Protein AF-A0A1Z4MSD8-F1 (afdb_monomer)

Sequence (199 aa):
MPRETTYLELSDGKSHKFYEVTINDVEVTVRYGRIGDAGKTTVTSYDTSEKAQAEASKLVNSKLKKGYESAQKGDRTKQPISRSDRRLARLNHLRRTGWKPLIKPTLDAPFASKYLGKPWLSPGNAHPNCSRCGGSLNFHFQLNLQELPESLQGKVGAGLFQLFTYFTCYLHFPEAVAIPEAAKSTPSIGNSQFKIQLL

pLDDT: mean 81.48, std 19.02, range [24.8, 96.62]

Radius of gyration: 31.31 Å; Cα contacts (8 Å, |Δi|>4): 233; chains: 1; bounding box: 62×40×85 Å

Structure (mmCIF, N/CA/C/O backbone):
data_AF-A0A1Z4MSD8-F1
#
_entry.id   AF-A0A1Z4MSD8-F1
#
loop_
_atom_site.group_PDB
_atom_site.id
_atom_site.type_symbol
_atom_site.label_atom_id
_atom_site.label_alt_id
_atom_site.label_comp_id
_atom_site.label_asym_id
_atom_site.label_entity_id
_atom_site.label_seq_id
_atom_site.pdbx_PDB_ins_code
_atom_site.Cartn_x
_atom_site.Cartn_y
_atom_site.Cartn_z
_atom_site.occupancy
_atom_site.B_iso_or_equiv
_atom_site.auth_seq_id
_atom_site.auth_comp_id
_atom_site.auth_asym_id
_atom_site.auth_atom_id
_atom_site.pdbx_PDB_model_num
ATOM 1 N N . MET A 1 1 ? -22.098 -2.612 42.501 1.00 59.34 1 MET A N 1
ATOM 2 C CA . MET A 1 1 ? -20.868 -3.431 42.360 1.00 59.34 1 MET A CA 1
ATOM 3 C C . MET A 1 1 ? -19.691 -2.507 42.059 1.00 59.34 1 MET A C 1
ATOM 5 O O . MET A 1 1 ? -19.938 -1.407 41.573 1.00 59.34 1 MET A O 1
ATOM 9 N N . PRO A 1 2 ? -18.430 -2.861 42.378 1.00 73.44 2 PRO A N 1
ATOM 10 C CA . PRO A 1 2 ? -17.294 -2.032 41.986 1.00 73.44 2 PRO A CA 1
ATOM 11 C C . PRO A 1 2 ? -17.161 -1.999 40.458 1.00 73.44 2 PRO A C 1
ATOM 13 O O . PRO A 1 2 ? -17.429 -2.983 39.773 1.00 73.44 2 PRO A O 1
ATOM 16 N N . ARG A 1 3 ? -16.740 -0.848 39.937 1.00 87.69 3 ARG A N 1
ATOM 17 C CA . ARG A 1 3 ? -16.465 -0.624 38.517 1.00 87.69 3 ARG A CA 1
ATOM 18 C C . ARG A 1 3 ? -15.298 -1.502 38.061 1.00 87.69 3 ARG A C 1
ATOM 20 O O . ARG A 1 3 ? -14.155 -1.237 38.430 1.00 87.69 3 ARG A O 1
ATOM 27 N N . GLU A 1 4 ? -15.567 -2.504 37.233 1.00 91.38 4 GLU A N 1
ATOM 28 C CA . GLU A 1 4 ? -14.536 -3.380 36.665 1.00 91.38 4 GLU A CA 1
ATOM 29 C C . GLU A 1 4 ? -14.076 -2.828 35.313 1.00 91.38 4 GLU A C 1
ATOM 31 O O . GLU A 1 4 ? -14.903 -2.429 34.496 1.00 91.38 4 GLU A O 1
ATOM 36 N N . THR A 1 5 ? -12.765 -2.743 35.068 1.00 93.44 5 THR A N 1
ATOM 37 C CA . THR A 1 5 ? -12.217 -2.242 33.795 1.00 93.44 5 THR A CA 1
ATOM 38 C C . THR A 1 5 ? -11.129 -3.164 33.264 1.00 93.44 5 THR A C 1
ATOM 40 O O . THR A 1 5 ? -10.125 -3.393 33.929 1.00 93.44 5 THR A O 1
ATOM 43 N N . THR A 1 6 ? -11.298 -3.636 32.032 1.00 95.31 6 THR A N 1
ATOM 44 C CA . THR A 1 6 ? -10.298 -4.410 31.291 1.00 95.31 6 THR A CA 1
ATOM 45 C C . THR A 1 6 ? -9.703 -3.538 30.192 1.00 95.31 6 THR A C 1
ATOM 47 O O . THR A 1 6 ? -10.431 -3.050 29.326 1.00 95.31 6 THR A O 1
ATOM 50 N N . TYR A 1 7 ? -8.382 -3.352 30.207 1.00 95.88 7 TYR A N 1
ATOM 51 C CA . TYR A 1 7 ? -7.653 -2.581 29.202 1.00 95.88 7 TYR A CA 1
ATOM 52 C C . TYR A 1 7 ? -6.753 -3.499 28.373 1.00 95.88 7 TYR A C 1
ATOM 54 O O . TYR A 1 7 ? -5.965 -4.280 28.905 1.00 95.88 7 TYR A O 1
ATOM 62 N N . LEU A 1 8 ? -6.903 -3.405 27.056 1.00 96.31 8 LEU A N 1
ATOM 63 C CA . LEU A 1 8 ? -6.191 -4.211 26.082 1.00 96.31 8 LEU A CA 1
ATOM 64 C C . LEU A 1 8 ? -5.499 -3.320 25.055 1.00 96.31 8 LEU A C 1
ATOM 66 O O . LEU A 1 8 ? -6.058 -2.319 24.595 1.00 96.31 8 LEU A O 1
ATOM 70 N N . GLU A 1 9 ? -4.331 -3.744 24.596 1.00 95.69 9 GLU A N 1
ATOM 71 C CA . GLU A 1 9 ? -3.575 -3.055 23.557 1.00 95.69 9 GLU A CA 1
ATOM 72 C C . GLU A 1 9 ? -3.156 -3.997 22.433 1.00 95.69 9 GLU A C 1
ATOM 74 O O . GLU A 1 9 ? -2.904 -5.179 22.639 1.00 95.69 9 GLU A O 1
ATOM 79 N N . LEU A 1 10 ? -3.066 -3.446 21.226 1.00 94.00 10 LEU A N 1
ATOM 80 C CA . LEU A 1 10 ? -2.499 -4.100 20.056 1.00 94.00 10 LEU A CA 1
ATOM 81 C C . LEU A 1 10 ? -1.488 -3.144 19.431 1.00 94.00 10 LEU A C 1
ATOM 83 O O . LEU A 1 10 ? -1.859 -2.059 18.964 1.00 94.00 10 LEU A O 1
ATOM 87 N N . SER A 1 11 ? -0.227 -3.567 19.408 1.00 88.00 11 SER A N 1
ATOM 88 C CA . SER A 1 11 ? 0.853 -2.848 18.743 1.00 88.00 11 SER A CA 1
ATOM 89 C C . SER A 1 11 ? 1.559 -3.768 17.748 1.00 88.00 11 SER A C 1
ATOM 91 O O . SER A 1 11 ? 2.520 -4.447 18.090 1.00 88.00 11 SER A O 1
ATOM 93 N N . ASP A 1 12 ? 1.084 -3.766 16.507 1.00 81.19 12 ASP A N 1
ATOM 94 C CA . ASP A 1 12 ? 1.769 -4.341 15.349 1.00 81.19 12 ASP A CA 1
ATOM 95 C C . ASP A 1 12 ? 2.270 -3.185 14.453 1.00 81.19 12 ASP A C 1
ATOM 97 O O . ASP A 1 12 ? 1.770 -2.065 14.543 1.00 81.19 12 ASP A O 1
ATOM 101 N N . GLY A 1 13 ? 3.256 -3.394 13.574 1.00 73.38 13 GLY A N 1
ATOM 102 C CA . GLY A 1 13 ? 3.797 -2.310 12.727 1.00 73.38 13 GLY A CA 1
ATOM 103 C C . GLY A 1 13 ? 2.766 -1.554 11.856 1.00 73.38 13 GLY A C 1
ATOM 104 O O . GLY A 1 13 ? 3.097 -0.531 11.261 1.00 73.38 13 GLY A O 1
ATOM 105 N N . LYS A 1 14 ? 1.518 -2.033 11.760 1.00 74.25 14 LYS A N 1
ATOM 106 C CA . LYS A 1 14 ? 0.378 -1.413 11.064 1.00 74.25 14 LYS A CA 1
ATOM 107 C C . LYS A 1 14 ? -0.707 -0.895 12.029 1.00 74.25 14 LYS A C 1
ATOM 109 O O . LYS A 1 14 ? -1.492 -0.023 11.643 1.00 74.25 14 LYS A O 1
ATOM 114 N N . SER A 1 15 ? -0.761 -1.388 13.263 1.00 83.25 15 SER A N 1
ATOM 115 C CA . SER A 1 15 ? -1.821 -1.163 14.246 1.00 83.25 15 SER A CA 1
ATOM 116 C C . SER A 1 15 ? -1.232 -0.710 15.572 1.00 83.25 15 SER A C 1
ATOM 118 O O . SER A 1 15 ? -0.442 -1.412 16.172 1.00 83.25 15 SER A O 1
ATOM 120 N N . HIS A 1 16 ? -1.675 0.436 16.079 1.00 91.81 16 HIS A N 1
ATOM 121 C CA . HIS A 1 16 ? -1.267 0.933 17.391 1.00 91.81 16 HIS A CA 1
ATOM 122 C C . HIS A 1 16 ? -2.513 1.416 18.133 1.00 91.81 16 HIS A C 1
ATOM 124 O O . HIS A 1 16 ? -2.898 2.586 18.042 1.00 91.81 16 HIS A O 1
ATOM 130 N N . LYS A 1 17 ? -3.250 0.467 18.715 1.00 94.31 17 LYS A N 1
ATOM 131 C CA . LYS A 1 17 ? -4.643 0.640 19.147 1.00 94.31 17 LYS A CA 1
ATOM 132 C C . LYS A 1 17 ? -4.854 0.143 20.570 1.00 94.31 17 LYS A C 1
ATOM 134 O O . LYS A 1 17 ? -4.260 -0.851 20.963 1.00 94.31 17 LYS A O 1
ATOM 139 N N . PHE A 1 18 ? -5.771 0.785 21.283 1.00 95.94 18 PHE A N 1
ATOM 140 C CA . PHE A 1 18 ? -6.265 0.307 22.570 1.00 95.94 18 PHE A CA 1
ATOM 141 C C . PHE A 1 18 ? -7.751 -0.046 22.487 1.00 95.94 18 PHE A C 1
ATOM 143 O O . PHE A 1 18 ? -8.487 0.458 21.626 1.00 95.94 18 PHE A O 1
ATOM 150 N N . TYR A 1 19 ? -8.180 -0.913 23.394 1.00 96.56 19 TYR A N 1
ATOM 151 C CA . TYR A 1 19 ? -9.567 -1.280 23.621 1.00 96.56 19 TYR A CA 1
ATOM 152 C C . TYR A 1 19 ? -9.787 -1.442 25.124 1.00 96.56 19 TYR A C 1
ATOM 154 O O . TYR A 1 19 ? -9.075 -2.186 25.784 1.00 96.56 19 TYR A O 1
ATOM 162 N N . GLU A 1 20 ? -10.758 -0.728 25.663 1.00 96.19 20 GLU A N 1
ATOM 163 C CA . GLU A 1 20 ? -11.074 -0.676 27.082 1.00 96.19 20 GLU A CA 1
ATOM 164 C C . GLU A 1 20 ? -12.550 -1.019 27.246 1.00 96.19 20 GLU A C 1
ATOM 166 O O . GLU A 1 20 ? -13.397 -0.466 26.539 1.00 96.19 20 GLU A O 1
ATOM 171 N N . VAL A 1 21 ? -12.854 -1.940 28.152 1.00 96.31 21 VAL A N 1
ATOM 172 C CA . VAL A 1 21 ? -14.223 -2.307 28.520 1.00 96.31 21 VAL A CA 1
ATOM 173 C C . VAL A 1 21 ? -14.380 -2.046 30.004 1.00 96.31 21 VAL A C 1
ATOM 175 O O . VAL A 1 21 ? -13.591 -2.544 30.800 1.00 96.31 21 VAL A O 1
ATOM 178 N N . THR A 1 22 ? -15.384 -1.263 30.369 1.00 94.75 22 THR A N 1
ATOM 179 C CA . THR A 1 22 ? -15.732 -0.956 31.750 1.00 94.75 22 THR A CA 1
ATOM 180 C C . THR A 1 22 ? -17.156 -1.419 32.024 1.00 94.75 22 THR A C 1
ATOM 182 O O . THR A 1 22 ? -18.059 -1.079 31.263 1.00 94.75 22 THR A O 1
ATOM 185 N N . ILE A 1 23 ? -17.360 -2.149 33.114 1.00 94.62 23 ILE A N 1
ATOM 186 C CA . ILE A 1 23 ? -18.665 -2.617 33.577 1.00 94.62 23 ILE A CA 1
ATOM 187 C C . ILE A 1 23 ? -19.051 -1.804 34.817 1.00 94.62 23 ILE A C 1
ATOM 189 O O . ILE A 1 23 ? -18.312 -1.780 35.801 1.00 94.62 23 ILE A O 1
ATOM 193 N N . ASN A 1 24 ? -20.206 -1.144 34.755 1.00 92.25 24 ASN A N 1
ATOM 194 C CA . ASN A 1 24 ? -20.829 -0.401 35.848 1.00 92.25 24 ASN A CA 1
ATOM 195 C C . ASN A 1 24 ? -22.241 -0.958 36.063 1.00 92.25 24 ASN A C 1
ATOM 197 O O . ASN A 1 24 ? -23.190 -0.510 35.424 1.00 92.25 24 ASN A O 1
ATOM 201 N N . ASP A 1 25 ? -22.370 -1.952 36.941 1.00 89.12 25 ASP A N 1
ATOM 202 C CA . ASP A 1 25 ? -23.618 -2.674 37.220 1.00 89.12 25 ASP A CA 1
ATOM 203 C C . ASP A 1 25 ? -24.281 -3.256 35.955 1.00 89.12 25 ASP A C 1
ATOM 205 O O . ASP A 1 25 ? -23.922 -4.352 35.528 1.00 89.12 25 ASP A O 1
ATOM 209 N N . VAL A 1 26 ? -25.234 -2.540 35.356 1.00 92.38 26 VAL A N 1
ATOM 210 C CA . VAL A 1 26 ? -25.950 -2.951 34.134 1.00 92.38 26 VAL A CA 1
ATOM 211 C C . VAL A 1 26 ? -25.439 -2.258 32.868 1.00 92.38 26 VAL A C 1
ATOM 213 O O . VAL A 1 26 ? -25.868 -2.585 31.762 1.00 92.38 26 VAL A O 1
ATOM 216 N N . GLU A 1 27 ? -24.521 -1.305 33.002 1.00 91.88 27 GLU A N 1
ATOM 217 C CA . GLU A 1 27 ? -23.956 -0.552 31.888 1.00 91.88 27 GLU A CA 1
ATOM 218 C C . GLU A 1 27 ? -22.568 -1.066 31.513 1.00 91.88 27 GLU A C 1
ATOM 220 O O . GLU A 1 27 ? -21.669 -1.183 32.346 1.00 91.88 27 GLU A O 1
ATOM 225 N N . VAL A 1 28 ? -22.359 -1.305 30.222 1.00 94.56 28 VAL A N 1
ATOM 226 C CA . VAL A 1 28 ? -21.049 -1.600 29.647 1.00 94.56 28 VAL A CA 1
ATOM 227 C C . VAL A 1 28 ? -20.600 -0.402 28.828 1.00 94.56 28 VAL A C 1
ATOM 229 O O . VAL A 1 28 ? -21.216 -0.023 27.831 1.00 94.56 28 VAL A O 1
ATOM 232 N N . THR A 1 29 ? -19.487 0.190 29.236 1.00 95.50 29 THR A N 1
ATOM 233 C CA . THR A 1 29 ? -18.808 1.255 28.505 1.00 95.50 29 THR A CA 1
ATOM 234 C C . THR A 1 29 ? -17.616 0.680 27.761 1.00 95.50 29 THR A C 1
ATOM 236 O O . THR A 1 29 ? -16.703 0.123 28.358 1.00 95.50 29 THR A O 1
ATOM 239 N N . VAL A 1 30 ? -17.590 0.852 26.447 1.00 96.56 30 VAL A N 1
ATOM 240 C CA . VAL A 1 30 ? -16.475 0.455 25.591 1.00 96.56 30 VAL A CA 1
ATOM 241 C C . VAL A 1 30 ? -15.777 1.706 25.081 1.00 96.56 30 VAL A C 1
ATOM 243 O O . VAL A 1 30 ? -16.402 2.537 24.422 1.00 96.56 30 VAL A O 1
ATOM 246 N N . ARG A 1 31 ? -14.469 1.826 25.312 1.00 96.25 31 ARG A N 1
ATOM 247 C CA . ARG A 1 31 ? -13.632 2.900 24.766 1.00 96.25 31 ARG A CA 1
ATOM 248 C C . ARG A 1 31 ? -12.540 2.316 23.882 1.00 96.25 31 ARG A C 1
ATOM 250 O O . ARG A 1 31 ? -11.814 1.417 24.283 1.00 96.25 31 ARG A O 1
ATOM 257 N N . TYR A 1 32 ? -12.398 2.818 22.661 1.00 95.81 32 TYR A N 1
ATOM 258 C CA . TYR A 1 32 ? -11.397 2.308 21.723 1.00 95.81 32 TYR A CA 1
ATOM 259 C C . TYR A 1 32 ? -10.795 3.407 20.864 1.00 95.81 32 TYR A C 1
ATOM 261 O O . TYR A 1 32 ? -11.449 4.388 20.517 1.00 95.81 32 TYR A O 1
ATOM 269 N N . GLY A 1 33 ? -9.536 3.244 20.476 1.00 94.12 33 GLY A N 1
ATOM 270 C CA . GLY A 1 33 ? -8.842 4.275 19.717 1.00 94.12 33 GLY A CA 1
ATOM 271 C C . GLY A 1 33 ? -7.399 3.923 19.414 1.00 94.12 33 GLY A C 1
ATOM 272 O O . GLY A 1 33 ? -6.984 2.770 19.516 1.00 94.12 33 GLY A O 1
ATOM 273 N N . ARG A 1 34 ? -6.638 4.935 19.002 1.00 92.62 34 ARG A N 1
ATOM 274 C CA . ARG A 1 34 ? -5.180 4.859 18.926 1.00 92.62 34 ARG A CA 1
ATOM 275 C C . ARG A 1 34 ? -4.604 5.074 20.326 1.00 92.62 34 ARG A C 1
ATOM 277 O O . ARG A 1 34 ? -5.112 5.923 21.053 1.00 92.62 34 ARG A O 1
ATOM 284 N N . ILE A 1 35 ? -3.567 4.327 20.698 1.00 93.62 35 ILE A N 1
ATOM 285 C CA . ILE A 1 35 ? -2.882 4.513 21.989 1.00 93.62 35 ILE A CA 1
ATOM 286 C C . ILE A 1 35 ? -2.394 5.968 22.104 1.00 93.62 35 ILE A C 1
ATOM 288 O O . ILE A 1 35 ? -1.849 6.531 21.150 1.00 93.62 35 ILE A O 1
ATOM 292 N N . GLY A 1 36 ? -2.661 6.584 23.259 1.00 88.69 36 GLY A N 1
ATOM 293 C CA . GLY A 1 36 ? -2.364 7.990 23.548 1.00 88.69 36 GLY A CA 1
ATOM 294 C C . GLY A 1 36 ? -3.372 9.020 23.017 1.00 88.69 36 GLY A C 1
ATOM 295 O O . GLY A 1 36 ? -3.173 10.210 23.245 1.00 88.69 36 GLY A O 1
ATOM 296 N N . ASP A 1 37 ? -4.448 8.601 22.341 1.00 90.06 37 ASP A N 1
ATOM 297 C CA . ASP A 1 37 ? -5.587 9.467 21.999 1.00 90.06 37 ASP A CA 1
ATOM 298 C C . ASP A 1 37 ? -6.781 9.212 22.944 1.00 90.06 37 ASP A C 1
ATOM 300 O O . ASP A 1 37 ? -6.878 8.164 23.586 1.00 90.06 37 ASP A O 1
ATOM 304 N N . ALA A 1 38 ? -7.738 10.148 23.002 1.00 90.44 38 ALA A N 1
ATOM 305 C CA . ALA A 1 38 ? -8.955 9.993 23.812 1.00 90.44 38 ALA A CA 1
ATOM 306 C C . ALA A 1 38 ? -9.788 8.758 23.398 1.00 90.44 38 ALA A C 1
ATOM 308 O O . ALA A 1 38 ? -10.333 8.047 24.249 1.00 90.44 38 ALA A O 1
ATOM 309 N N . GLY A 1 39 ? -9.810 8.460 22.094 1.00 93.31 39 GLY A N 1
ATOM 310 C CA . GLY A 1 39 ? -10.600 7.384 21.496 1.00 93.31 39 GLY A CA 1
ATOM 311 C C . GLY A 1 39 ? -12.079 7.737 21.336 1.00 93.31 39 GLY A C 1
ATOM 312 O O . GLY A 1 39 ? -12.494 8.875 21.535 1.00 93.31 39 GLY A O 1
ATOM 313 N N . LYS A 1 40 ? -12.869 6.743 20.934 1.00 96.31 40 LYS A N 1
ATOM 314 C CA . LYS A 1 40 ? -14.327 6.801 20.855 1.00 96.31 40 LYS A CA 1
ATOM 315 C C . LYS A 1 40 ? -14.910 5.936 21.964 1.00 96.31 40 LYS A C 1
ATOM 317 O O . LYS A 1 40 ? -14.459 4.808 22.157 1.00 96.31 40 LYS A O 1
ATOM 322 N N . THR A 1 41 ? -15.920 6.463 22.643 1.00 96.62 41 THR A N 1
ATOM 323 C CA . THR A 1 41 ? -16.642 5.773 23.714 1.00 96.62 41 THR A CA 1
ATOM 324 C C . THR A 1 41 ? -18.030 5.374 23.231 1.00 96.62 41 THR A C 1
ATOM 326 O O . THR A 1 41 ? -18.655 6.075 22.434 1.00 96.62 41 THR A O 1
ATOM 329 N N . THR A 1 42 ? -18.511 4.222 23.670 1.00 96.19 42 THR A N 1
ATOM 330 C CA . THR A 1 42 ? -19.864 3.731 23.414 1.00 96.19 42 THR A CA 1
ATOM 331 C C . THR A 1 42 ? -20.375 3.101 24.696 1.00 96.19 42 THR A C 1
ATOM 333 O O . THR A 1 42 ? -19.706 2.239 25.256 1.00 96.19 42 THR A O 1
ATOM 336 N N . VAL A 1 43 ? -21.528 3.560 25.169 1.00 95.69 43 VAL A N 1
ATOM 337 C CA . VAL A 1 43 ? -22.177 3.050 26.380 1.00 95.69 43 VAL A CA 1
ATOM 338 C C . VAL A 1 43 ? -23.378 2.226 25.944 1.00 95.69 43 VAL A C 1
ATOM 340 O O . VAL A 1 43 ? -24.103 2.628 25.037 1.00 95.69 43 VAL A O 1
ATOM 343 N N . THR A 1 44 ? -23.540 1.043 26.522 1.00 92.94 44 THR A N 1
ATOM 344 C CA . THR A 1 44 ? -24.672 0.148 26.271 1.00 92.94 44 THR A CA 1
ATOM 345 C C . THR A 1 44 ? -25.205 -0.335 27.609 1.00 92.94 44 THR A C 1
ATOM 347 O O . THR A 1 44 ? -24.436 -0.864 28.408 1.00 92.94 44 THR A O 1
ATOM 350 N N . SER A 1 45 ? -26.499 -0.160 27.846 1.00 93.00 45 SER A N 1
ATOM 351 C CA . SER A 1 45 ? -27.170 -0.615 29.066 1.00 93.00 45 SER A CA 1
ATOM 352 C C . SER A 1 45 ? -27.899 -1.931 28.795 1.00 93.00 45 SER A C 1
ATOM 354 O O . SER A 1 45 ? -28.432 -2.134 27.703 1.00 93.00 45 SER A O 1
ATOM 356 N N . TYR A 1 46 ? -27.904 -2.824 29.778 1.00 91.88 46 TYR A N 1
ATOM 357 C CA . TYR A 1 46 ? -28.539 -4.140 29.716 1.00 91.88 46 TYR A CA 1
ATOM 358 C C . TYR A 1 46 ? -29.598 -4.287 30.812 1.00 91.88 46 TYR A C 1
ATOM 360 O O . TYR A 1 46 ? -29.640 -3.505 31.756 1.00 91.88 46 TYR A O 1
ATOM 368 N N . ASP A 1 47 ? -30.446 -5.311 30.705 1.00 89.62 47 ASP A N 1
ATOM 369 C CA . ASP A 1 47 ? -31.520 -5.535 31.685 1.00 89.62 47 ASP A CA 1
ATOM 370 C C . ASP A 1 47 ? -30.996 -6.044 33.036 1.00 89.62 47 ASP A C 1
ATOM 372 O O . ASP A 1 47 ? -31.602 -5.808 34.077 1.00 89.62 47 ASP A O 1
ATOM 376 N N . THR A 1 48 ? -29.891 -6.797 33.021 1.00 91.38 48 THR A N 1
ATOM 377 C CA . THR A 1 48 ? -29.318 -7.436 34.211 1.00 91.38 48 THR A CA 1
ATOM 378 C C . THR A 1 48 ? -27.796 -7.332 34.211 1.00 91.38 48 THR A C 1
ATOM 380 O O . THR A 1 48 ? -27.155 -7.297 33.156 1.00 91.38 48 THR A O 1
ATOM 383 N N . SER A 1 49 ? -27.203 -7.314 35.406 1.00 88.75 49 SER A N 1
ATOM 384 C CA . SER A 1 49 ? -25.747 -7.252 35.588 1.00 88.75 49 SER A CA 1
ATOM 385 C C . SER A 1 49 ? -25.037 -8.483 35.019 1.00 88.75 49 SER A C 1
ATOM 387 O O . SER A 1 49 ? -23.986 -8.363 34.396 1.00 88.75 49 SER A O 1
ATOM 389 N N . GLU A 1 50 ? -25.642 -9.664 35.153 1.00 89.88 50 GLU A N 1
ATOM 390 C CA . GLU A 1 50 ? -25.115 -10.916 34.595 1.00 89.88 50 GLU A CA 1
ATOM 391 C C . GLU A 1 50 ? -25.018 -10.864 33.064 1.00 89.88 50 GLU A C 1
ATOM 393 O O . GLU A 1 50 ? -24.011 -11.280 32.486 1.00 89.88 50 GLU A O 1
ATOM 398 N N . LYS A 1 51 ? -26.031 -10.291 32.390 1.00 91.12 51 LYS A N 1
ATOM 399 C CA . LYS A 1 51 ? -25.989 -10.075 30.934 1.00 91.12 51 LYS A CA 1
ATOM 400 C C . LYS A 1 51 ? -24.872 -9.099 30.555 1.00 91.12 51 LYS A C 1
ATOM 402 O O . LYS A 1 51 ? -24.133 -9.373 29.611 1.00 91.12 51 LYS A O 1
ATOM 407 N N . ALA A 1 52 ? -24.718 -8.000 31.297 1.00 91.12 52 ALA A N 1
ATOM 408 C CA . ALA A 1 52 ? -23.661 -7.016 31.062 1.00 91.12 52 ALA A CA 1
ATOM 409 C C . ALA A 1 52 ? -22.257 -7.640 31.183 1.00 91.12 52 ALA A C 1
ATOM 411 O O . ALA A 1 52 ? -21.409 -7.433 30.311 1.00 91.12 52 ALA A O 1
ATOM 412 N N . GLN A 1 53 ? -22.030 -8.464 32.210 1.00 90.62 53 GLN A N 1
ATOM 413 C CA . GLN A 1 53 ? -20.770 -9.189 32.400 1.00 90.62 53 GLN A CA 1
ATOM 414 C C . GLN A 1 53 ? -20.508 -10.193 31.275 1.00 90.62 53 GLN A C 1
ATOM 416 O O . GLN A 1 53 ? -19.422 -10.192 30.692 1.00 90.62 53 GLN A O 1
ATOM 421 N N . ALA A 1 54 ? -21.506 -11.003 30.910 1.00 92.81 54 ALA A N 1
ATOM 422 C CA . ALA A 1 54 ? -21.368 -11.983 29.837 1.00 92.81 54 ALA A CA 1
ATOM 423 C C . ALA A 1 54 ? -21.010 -11.324 28.493 1.00 92.81 54 ALA A C 1
ATOM 425 O O . ALA A 1 54 ? -20.131 -11.812 27.776 1.00 92.81 54 ALA A O 1
ATOM 426 N N . GLU A 1 55 ? -21.644 -10.198 28.153 1.00 92.56 55 GLU A N 1
ATOM 427 C CA . GLU A 1 55 ? -21.323 -9.447 26.935 1.00 92.56 55 GLU A CA 1
ATOM 428 C C . GLU A 1 55 ? -19.937 -8.790 26.999 1.00 92.56 55 GLU A C 1
ATOM 430 O O . GLU A 1 55 ? -19.173 -8.865 26.032 1.00 92.56 55 GLU A O 1
ATOM 435 N N . ALA A 1 56 ? -19.546 -8.228 28.145 1.00 93.19 56 ALA A N 1
ATOM 436 C CA . ALA A 1 56 ? -18.205 -7.681 28.331 1.00 93.19 56 ALA A CA 1
ATOM 437 C C . ALA A 1 56 ? -17.113 -8.752 28.143 1.00 93.19 56 ALA A C 1
ATOM 439 O O . ALA A 1 56 ? -16.162 -8.537 27.384 1.00 93.19 56 ALA A O 1
ATOM 440 N N . SER A 1 57 ? -17.274 -9.941 28.736 1.00 92.88 57 SER A N 1
ATOM 441 C CA . SER A 1 57 ? -16.338 -11.058 28.557 1.00 92.88 57 SER A CA 1
ATOM 442 C C . SER A 1 57 ? -16.276 -11.535 27.103 1.00 92.88 57 SER A C 1
ATOM 444 O O . SER A 1 57 ? -15.192 -11.832 26.595 1.00 92.88 57 SER A O 1
ATOM 446 N N . LYS A 1 58 ? -17.409 -11.569 26.385 1.00 94.88 58 LYS A N 1
ATOM 447 C CA . LYS A 1 58 ? -17.431 -11.889 24.945 1.00 94.88 58 LYS A CA 1
ATOM 448 C C . LYS A 1 58 ? -16.635 -10.872 24.127 1.00 94.88 58 LYS A C 1
ATOM 450 O O . LYS A 1 58 ? -15.852 -11.271 23.258 1.00 94.88 58 LYS A O 1
ATOM 455 N N . LEU A 1 59 ? -16.799 -9.576 24.406 1.00 94.62 59 LEU A N 1
ATOM 456 C CA . LEU A 1 59 ? -16.057 -8.508 23.730 1.00 94.62 59 LEU A CA 1
ATOM 457 C C . LEU A 1 59 ? -14.551 -8.636 23.976 1.00 94.62 59 LEU A C 1
ATOM 459 O O . LEU A 1 59 ? -13.780 -8.612 23.013 1.00 94.62 59 LEU A O 1
ATOM 463 N N . VAL A 1 60 ? -14.138 -8.842 25.229 1.00 95.00 60 VAL A N 1
ATOM 464 C CA . VAL A 1 60 ? -12.731 -9.043 25.615 1.00 95.00 60 VAL A CA 1
ATOM 465 C C . VAL A 1 60 ? -12.143 -10.264 24.905 1.00 95.00 60 VAL A C 1
ATOM 467 O O . VAL A 1 60 ? -11.155 -10.135 24.182 1.00 95.00 60 VAL A O 1
ATOM 470 N N . ASN A 1 61 ? -12.795 -11.426 24.992 1.00 95.19 61 ASN A N 1
ATOM 471 C CA . ASN A 1 61 ? -12.322 -12.663 24.362 1.00 95.19 61 ASN A CA 1
ATOM 472 C C . ASN A 1 61 ? -12.214 -12.548 22.833 1.00 95.19 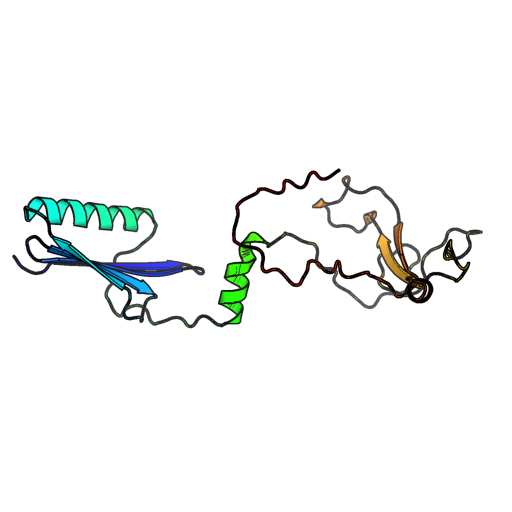61 ASN A C 1
ATOM 474 O O . ASN A 1 61 ? -11.284 -13.078 22.224 1.00 95.19 61 ASN A O 1
ATOM 478 N N . SER A 1 62 ? -13.135 -11.819 22.195 1.00 95.69 62 SER A N 1
ATOM 479 C CA . SER A 1 62 ? -13.072 -11.529 20.757 1.00 95.69 62 SER A CA 1
ATOM 480 C C . SER A 1 62 ? -11.842 -10.697 20.383 1.00 95.69 62 SER A C 1
ATOM 482 O O . SER A 1 62 ? -11.268 -10.891 19.309 1.00 95.69 62 SER A O 1
ATOM 484 N N . LYS A 1 63 ? -11.410 -9.773 21.253 1.00 95.25 63 LYS A N 1
ATOM 485 C CA . LYS A 1 63 ? -10.196 -8.973 21.040 1.00 95.25 63 LYS A CA 1
ATOM 486 C C . LYS A 1 63 ? -8.926 -9.761 21.322 1.00 95.25 63 LYS A C 1
ATOM 488 O O . LYS A 1 63 ? -8.016 -9.688 20.500 1.00 95.25 63 LYS A O 1
ATOM 493 N N . LEU A 1 64 ? -8.892 -10.567 22.381 1.00 94.19 64 LEU A N 1
ATOM 494 C CA . LEU A 1 64 ? -7.756 -11.447 22.678 1.00 94.19 64 LEU A CA 1
ATOM 495 C C . LEU A 1 64 ? -7.461 -12.394 21.503 1.00 94.19 64 LEU A C 1
ATOM 497 O O . LEU A 1 64 ? -6.329 -12.484 21.041 1.00 94.19 64 LEU A O 1
ATOM 501 N N . LYS A 1 65 ? -8.499 -12.992 20.898 1.00 94.06 65 LYS A N 1
ATOM 502 C CA . LYS A 1 65 ? -8.359 -13.823 19.682 1.00 94.06 65 LYS A CA 1
ATOM 503 C C . LYS A 1 65 ? -7.801 -13.072 18.465 1.00 94.06 65 LYS A C 1
ATOM 505 O O . LYS A 1 65 ? -7.305 -13.701 17.538 1.00 94.06 65 LYS A O 1
ATOM 510 N N . LYS A 1 66 ? -7.892 -11.739 18.444 1.00 92.19 66 LYS A N 1
ATOM 511 C CA . LYS A 1 66 ? -7.343 -10.871 17.386 1.00 92.19 66 LYS A CA 1
ATOM 512 C C . LYS A 1 66 ? -5.920 -10.388 17.695 1.00 92.19 66 LYS A C 1
ATOM 514 O O . LYS A 1 66 ? -5.429 -9.521 16.979 1.00 92.19 66 LYS A O 1
ATOM 519 N N . GLY A 1 67 ? -5.286 -10.924 18.741 1.00 93.31 67 GLY A N 1
ATOM 520 C CA . GLY A 1 67 ? -3.920 -10.586 19.142 1.00 93.31 67 GLY A CA 1
ATOM 521 C C . GLY A 1 67 ? -3.812 -9.353 20.038 1.00 93.31 67 GLY A C 1
ATOM 522 O O . GLY A 1 67 ? -2.723 -8.812 20.178 1.00 93.31 67 GLY A O 1
ATOM 523 N N . TYR A 1 68 ? -4.922 -8.874 20.612 1.00 95.06 68 TYR A N 1
ATOM 524 C CA . TYR A 1 68 ? -4.834 -7.884 21.684 1.00 95.06 68 TYR A CA 1
ATOM 525 C C . TYR A 1 68 ? -4.287 -8.540 22.952 1.00 95.06 68 TYR A C 1
ATOM 527 O O . TYR A 1 68 ? -4.647 -9.671 23.270 1.00 95.06 68 TYR A O 1
ATOM 535 N N . GLU A 1 69 ? -3.491 -7.793 23.702 1.00 93.88 69 GLU A N 1
ATOM 536 C CA . GLU A 1 69 ? -2.871 -8.233 24.948 1.00 93.88 69 GLU A CA 1
ATOM 537 C C . GLU A 1 69 ? -3.382 -7.389 26.113 1.00 93.88 69 GLU A C 1
ATOM 539 O O . GLU A 1 69 ? -3.636 -6.191 25.954 1.00 93.88 69 GLU A O 1
ATOM 544 N N . SER A 1 70 ? -3.519 -8.003 27.287 1.00 94.00 70 SER A N 1
ATOM 545 C CA . SER A 1 70 ? -3.797 -7.277 28.527 1.00 94.00 70 SER A CA 1
ATOM 546 C C . SER A 1 70 ? -2.610 -6.386 28.884 1.00 94.00 70 SER A C 1
ATOM 548 O O . SER A 1 70 ? -1.483 -6.866 28.970 1.00 94.00 70 SER A O 1
ATOM 550 N N . ALA A 1 71 ? -2.866 -5.096 29.092 1.00 92.38 71 ALA A N 1
ATOM 551 C CA . ALA A 1 71 ? -1.843 -4.095 29.395 1.00 92.38 71 ALA A CA 1
ATOM 552 C C . ALA A 1 71 ? -2.350 -3.109 30.457 1.00 92.38 71 ALA A C 1
ATOM 554 O O . ALA A 1 71 ? -3.544 -3.100 30.774 1.00 92.38 71 ALA A O 1
ATOM 555 N N . GLN A 1 72 ? -1.475 -2.249 30.984 1.00 89.50 72 GLN A N 1
ATOM 556 C CA . GLN A 1 72 ? -1.898 -1.109 31.792 1.00 89.50 72 GLN A CA 1
ATOM 557 C C . GLN A 1 72 ? -1.935 0.171 30.956 1.00 89.50 72 GLN A C 1
ATOM 559 O O . GLN A 1 72 ? -1.139 0.408 30.044 1.00 89.50 72 GLN A O 1
ATOM 564 N N . LYS A 1 73 ? -2.913 1.028 31.256 1.00 87.44 73 LYS A N 1
ATOM 565 C CA . LYS A 1 73 ? -3.069 2.306 30.565 1.00 87.44 73 LYS A CA 1
ATOM 566 C C . LYS A 1 73 ? -1.892 3.217 30.914 1.00 87.44 73 LYS A C 1
ATOM 568 O O . LYS A 1 73 ? -1.782 3.670 32.046 1.00 87.44 73 LYS A O 1
ATOM 573 N N . GLY A 1 74 ? -1.087 3.548 29.910 1.00 85.19 74 GLY A N 1
ATOM 574 C CA . GLY A 1 74 ? 0.090 4.409 30.059 1.00 85.19 74 GLY A CA 1
ATOM 575 C C . GLY A 1 74 ? 1.412 3.699 29.777 1.00 85.19 74 GLY A C 1
ATOM 576 O O . GLY A 1 74 ? 2.397 4.390 29.539 1.00 85.19 74 GLY A O 1
ATOM 577 N N . ASP A 1 75 ? 1.419 2.362 29.707 1.00 87.44 75 ASP A N 1
ATOM 578 C CA . ASP A 1 75 ? 2.630 1.582 29.410 1.00 87.44 75 ASP A CA 1
ATOM 579 C C . ASP A 1 75 ? 3.211 1.922 28.032 1.00 87.44 75 ASP A C 1
ATOM 581 O O . ASP A 1 75 ? 4.427 2.008 27.851 1.00 87.44 75 ASP A O 1
ATOM 585 N N . ARG A 1 76 ? 2.341 2.138 27.036 1.00 89.62 76 ARG A N 1
ATOM 586 C CA . ARG A 1 76 ? 2.742 2.492 25.672 1.00 89.62 76 ARG A CA 1
ATOM 587 C C . ARG A 1 76 ? 2.463 3.958 25.359 1.00 89.62 76 ARG A C 1
ATOM 589 O O . ARG A 1 76 ? 1.386 4.497 25.613 1.00 89.62 76 ARG A O 1
ATOM 596 N N . THR A 1 77 ? 3.446 4.600 24.733 1.00 89.12 77 THR A N 1
ATOM 597 C CA . THR A 1 77 ? 3.369 5.998 24.301 1.00 89.12 77 THR A CA 1
ATOM 598 C C . THR A 1 77 ? 2.796 6.126 22.895 1.00 89.12 77 THR A C 1
ATOM 600 O O . THR A 1 77 ? 2.868 5.209 22.077 1.00 89.12 77 THR A O 1
ATOM 603 N N . LYS A 1 78 ? 2.238 7.302 22.588 1.00 88.75 78 LYS A N 1
ATOM 604 C CA . LYS A 1 78 ? 1.672 7.601 21.271 1.00 88.75 78 LYS A CA 1
ATOM 605 C C . LYS A 1 78 ? 2.748 7.549 20.189 1.00 88.75 78 LYS A C 1
ATOM 607 O O . LYS A 1 78 ? 3.601 8.429 20.110 1.00 88.75 78 LYS A O 1
ATOM 612 N N . GLN A 1 79 ? 2.635 6.598 19.268 1.00 86.38 79 GLN A N 1
ATOM 613 C CA . GLN A 1 79 ? 3.479 6.608 18.073 1.00 86.38 79 GLN A CA 1
ATOM 614 C C . GLN A 1 79 ? 3.028 7.687 17.069 1.00 86.38 79 GLN A C 1
ATOM 616 O O . GLN A 1 79 ? 1.825 7.782 16.778 1.00 86.38 79 GLN A O 1
ATOM 621 N N . PRO A 1 80 ? 3.943 8.475 16.478 1.00 83.19 80 PRO A N 1
ATOM 622 C CA . PRO A 1 80 ? 3.615 9.366 15.371 1.00 83.19 80 PRO A CA 1
ATOM 623 C C . PRO A 1 80 ? 3.380 8.565 14.080 1.00 83.19 80 PRO A C 1
ATOM 625 O O . PRO A 1 80 ? 4.091 7.609 13.796 1.00 83.19 80 PRO A O 1
ATOM 628 N N . ILE A 1 81 ? 2.387 8.962 13.273 1.00 79.62 81 ILE A N 1
ATOM 629 C CA . ILE A 1 81 ? 2.264 8.500 11.877 1.00 79.62 81 ILE A CA 1
ATOM 630 C C . ILE A 1 81 ? 2.380 9.706 10.963 1.00 79.62 81 ILE A C 1
ATOM 632 O O . ILE A 1 81 ? 1.556 10.634 11.037 1.00 79.62 81 ILE A O 1
ATOM 636 N N . SER A 1 82 ? 3.368 9.669 10.069 1.00 85.25 82 SER A N 1
ATOM 637 C CA . SER A 1 82 ? 3.566 10.738 9.101 1.00 85.25 82 SER A CA 1
ATOM 638 C C . SER A 1 82 ? 2.394 10.810 8.112 1.00 85.25 82 SER A C 1
ATOM 640 O O . SER A 1 82 ? 1.607 9.872 7.924 1.00 85.25 82 SER A O 1
ATOM 642 N N . ARG A 1 83 ? 2.229 11.961 7.455 1.00 84.00 83 ARG A N 1
ATOM 643 C CA . ARG A 1 83 ? 1.244 12.091 6.367 1.00 84.00 83 ARG A CA 1
ATOM 644 C C . ARG A 1 83 ? 1.563 11.127 5.217 1.00 84.00 83 ARG A C 1
ATOM 646 O O . ARG A 1 83 ? 0.639 10.560 4.634 1.00 84.00 83 ARG A O 1
ATOM 653 N N . SER A 1 84 ? 2.849 10.914 4.942 1.00 85.31 84 SER A N 1
ATOM 654 C CA . SER A 1 84 ? 3.345 9.997 3.914 1.00 85.31 84 SER A CA 1
ATOM 655 C C . SER A 1 84 ? 2.954 8.552 4.210 1.00 85.31 84 SER A C 1
ATOM 657 O O . SER A 1 84 ? 2.390 7.894 3.340 1.00 85.31 84 SER A O 1
ATOM 659 N N . ASP A 1 85 ? 3.121 8.091 5.450 1.00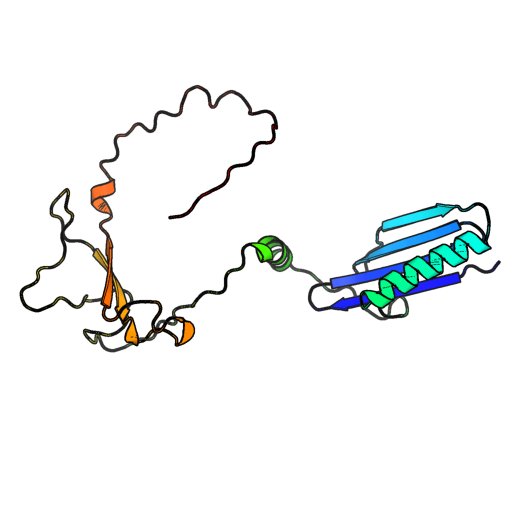 84.38 85 ASP A N 1
ATOM 660 C CA . ASP A 1 85 ? 2.764 6.721 5.845 1.00 84.38 85 ASP A CA 1
ATOM 661 C C . ASP A 1 85 ? 1.261 6.470 5.712 1.00 84.38 85 ASP A C 1
ATOM 663 O O . ASP A 1 85 ? 0.839 5.434 5.201 1.00 84.38 85 ASP A O 1
ATOM 667 N N . ARG A 1 86 ? 0.425 7.449 6.092 1.00 82.88 86 ARG A N 1
ATOM 668 C CA . ARG A 1 86 ? -1.032 7.356 5.887 1.00 82.88 86 ARG A CA 1
ATOM 669 C C . ARG A 1 86 ? -1.401 7.270 4.413 1.00 82.88 86 ARG A C 1
ATOM 671 O O . ARG A 1 86 ? -2.310 6.519 4.060 1.00 82.88 86 ARG A O 1
ATOM 678 N N . ARG A 1 87 ? -0.724 8.039 3.556 1.00 85.62 87 ARG A N 1
ATOM 679 C CA . ARG A 1 87 ? -0.934 7.982 2.106 1.00 85.62 87 ARG A CA 1
ATOM 680 C C . ARG A 1 87 ? -0.536 6.608 1.565 1.00 85.62 87 ARG A C 1
ATOM 682 O O . ARG A 1 87 ? -1.344 5.992 0.881 1.00 85.62 87 ARG A O 1
ATOM 689 N N . LEU A 1 88 ? 0.644 6.104 1.922 1.00 86.31 88 LEU A N 1
ATOM 690 C CA . LEU A 1 88 ? 1.118 4.783 1.499 1.00 86.31 88 LEU A CA 1
ATOM 691 C C . LEU A 1 88 ? 0.188 3.661 1.978 1.00 86.31 88 LEU A C 1
ATOM 693 O O . LEU A 1 88 ? -0.178 2.796 1.188 1.00 86.31 88 LEU A O 1
ATOM 697 N N . ALA A 1 89 ? -0.290 3.723 3.224 1.00 85.06 89 ALA A N 1
ATOM 698 C CA . ALA A 1 89 ? -1.220 2.738 3.768 1.00 85.06 89 ALA A CA 1
ATOM 699 C C . ALA A 1 89 ? -2.527 2.641 2.961 1.00 85.06 89 ALA A C 1
ATOM 701 O O . ALA A 1 89 ? -3.024 1.539 2.731 1.00 85.06 89 ALA A O 1
ATOM 702 N N . ARG A 1 90 ? -3.063 3.775 2.482 1.00 87.38 90 ARG A N 1
ATOM 703 C CA . ARG A 1 90 ? -4.259 3.804 1.617 1.00 87.38 90 ARG A CA 1
ATOM 704 C C . ARG A 1 90 ? -4.006 3.174 0.249 1.00 87.38 90 ARG A C 1
ATOM 706 O O . ARG A 1 90 ? -4.908 2.557 -0.305 1.00 87.38 90 ARG A O 1
ATOM 713 N N . LEU A 1 91 ? -2.790 3.304 -0.275 1.00 90.62 91 LEU A N 1
ATOM 714 C CA . LEU A 1 91 ? -2.397 2.789 -1.588 1.00 90.62 91 LEU A CA 1
ATOM 715 C C . LEU A 1 91 ? -1.919 1.328 -1.550 1.00 90.62 91 LEU A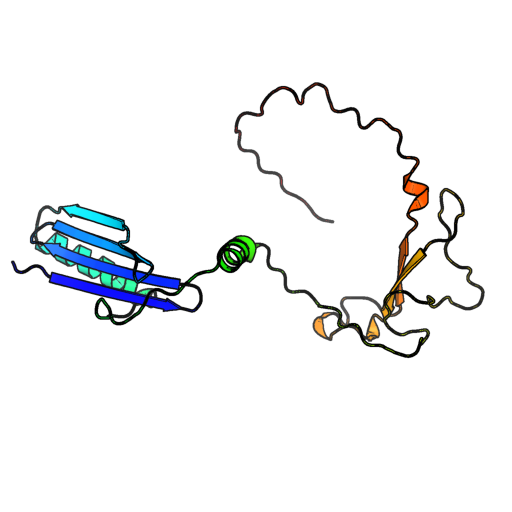 C 1
ATOM 717 O O . LEU A 1 91 ? -1.614 0.770 -2.598 1.00 90.62 91 LEU A O 1
ATOM 721 N N . ASN A 1 92 ? -1.887 0.677 -0.381 1.00 88.38 92 ASN A N 1
ATOM 722 C CA . ASN A 1 92 ? -1.397 -0.702 -0.250 1.00 88.38 92 ASN A CA 1
ATOM 723 C C . ASN A 1 92 ? -2.126 -1.710 -1.155 1.00 88.38 92 ASN A C 1
ATOM 725 O O . ASN A 1 92 ? -1.503 -2.660 -1.613 1.00 88.38 92 ASN A O 1
ATOM 729 N N . HIS A 1 93 ? -3.413 -1.503 -1.445 1.00 88.25 93 HIS A N 1
ATOM 730 C CA . HIS A 1 93 ? -4.188 -2.365 -2.347 1.00 88.25 93 HIS A CA 1
ATOM 731 C C . HIS A 1 93 ? -3.768 -2.244 -3.825 1.00 88.25 93 HIS A C 1
ATOM 733 O O . HIS A 1 93 ? -4.055 -3.133 -4.619 1.00 88.25 93 HIS A O 1
ATOM 739 N N . LEU A 1 94 ? -3.069 -1.164 -4.195 1.00 91.56 94 LEU A N 1
ATOM 740 C CA . LEU A 1 94 ? -2.485 -0.964 -5.526 1.00 91.56 94 LEU A CA 1
ATOM 741 C C . LEU A 1 94 ? -1.048 -1.492 -5.614 1.00 91.56 94 LEU A C 1
ATOM 743 O O . LEU A 1 94 ? -0.421 -1.406 -6.670 1.00 91.56 94 LEU A O 1
ATOM 747 N N . ARG A 1 95 ? -0.493 -2.010 -4.512 1.00 89.00 95 ARG A N 1
ATOM 748 C CA . ARG A 1 95 ? 0.892 -2.471 -4.465 1.00 89.00 95 ARG A CA 1
ATOM 749 C C . ARG A 1 95 ? 1.052 -3.715 -5.337 1.00 89.00 95 ARG A C 1
ATOM 751 O O . ARG A 1 95 ? 0.408 -4.735 -5.115 1.00 89.00 95 ARG A O 1
ATOM 758 N N . ARG A 1 96 ? 1.955 -3.629 -6.310 1.00 87.62 96 ARG A N 1
ATOM 759 C CA . ARG A 1 96 ? 2.376 -4.738 -7.171 1.00 87.62 96 ARG A CA 1
ATOM 760 C C . ARG A 1 96 ? 3.831 -5.063 -6.850 1.00 87.62 96 ARG A C 1
ATOM 762 O O . ARG A 1 96 ? 4.629 -4.149 -6.636 1.00 87.62 96 ARG A O 1
ATOM 769 N N . THR A 1 97 ? 4.179 -6.344 -6.822 1.00 86.38 97 THR A N 1
ATOM 770 C CA . THR A 1 97 ? 5.590 -6.739 -6.868 1.00 86.38 97 THR A CA 1
ATOM 771 C C . THR A 1 97 ? 6.118 -6.387 -8.251 1.00 86.38 97 THR A C 1
ATOM 773 O O . THR A 1 97 ? 5.487 -6.712 -9.255 1.00 86.38 97 THR A O 1
ATOM 776 N N . GLY A 1 98 ? 7.248 -5.693 -8.301 1.00 87.50 98 GLY A N 1
ATOM 777 C CA . GLY A 1 98 ? 7.858 -5.251 -9.543 1.00 87.50 98 GLY A CA 1
ATOM 778 C C . GLY A 1 98 ? 9.370 -5.289 -9.438 1.00 87.50 98 GLY A C 1
ATOM 779 O O . GLY A 1 98 ? 9.936 -5.189 -8.348 1.00 87.50 98 GLY A O 1
ATOM 780 N N . TRP A 1 99 ? 10.014 -5.432 -10.588 1.00 87.88 99 TRP A N 1
ATOM 781 C CA . TRP A 1 99 ? 11.461 -5.373 -10.691 1.00 87.88 99 TRP A CA 1
ATOM 782 C C . TRP A 1 99 ? 11.900 -3.916 -10.760 1.00 87.88 99 TRP A C 1
ATOM 784 O O . TRP A 1 99 ? 11.390 -3.140 -11.568 1.00 87.88 99 TRP A O 1
ATOM 794 N N . LYS A 1 100 ? 12.834 -3.536 -9.885 1.00 88.00 100 LYS A N 1
ATOM 795 C CA . LYS A 1 100 ? 13.450 -2.211 -9.910 1.00 88.00 100 LYS A CA 1
ATOM 796 C C . LYS A 1 100 ? 14.765 -2.305 -10.686 1.00 88.00 100 LYS A C 1
ATOM 798 O O . LYS A 1 100 ? 15.678 -2.971 -10.196 1.00 88.00 100 LYS A O 1
A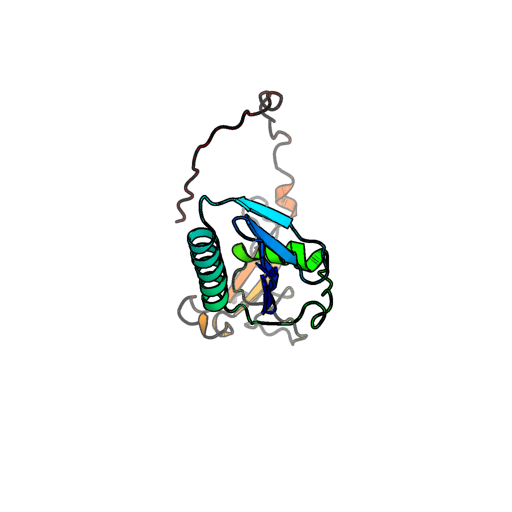TOM 803 N N . PRO A 1 101 ? 14.896 -1.645 -11.847 1.00 87.38 101 PRO A N 1
ATOM 804 C CA . PRO A 1 101 ? 16.167 -1.614 -12.552 1.00 87.38 101 PRO A CA 1
ATOM 805 C C . PRO A 1 101 ? 17.201 -0.850 -11.718 1.00 87.38 101 PRO A C 1
ATOM 807 O O . PRO A 1 101 ? 16.914 0.215 -11.165 1.00 87.38 101 PRO A O 1
ATOM 810 N N . LEU A 1 102 ? 18.407 -1.407 -11.620 1.00 88.62 102 LEU A N 1
ATOM 811 C CA . LEU A 1 102 ? 19.558 -0.758 -11.001 1.00 88.62 102 LEU A CA 1
ATOM 812 C C . LEU A 1 102 ? 20.535 -0.376 -12.110 1.00 88.62 102 LEU A C 1
ATOM 814 O O . LEU A 1 102 ? 21.082 -1.249 -12.778 1.00 88.62 102 LEU A O 1
ATOM 818 N N . ILE A 1 103 ? 20.737 0.924 -12.310 1.00 88.19 103 ILE A N 1
ATOM 819 C CA . ILE A 1 103 ? 21.613 1.440 -13.365 1.00 88.19 103 ILE A CA 1
ATOM 820 C C . ILE A 1 103 ? 23.035 1.531 -12.817 1.00 88.19 103 ILE A C 1
ATOM 822 O O . ILE A 1 103 ? 23.260 2.109 -11.753 1.00 88.19 103 ILE A O 1
ATOM 826 N N . LYS A 1 104 ? 23.992 0.970 -13.556 1.00 86.81 104 LYS A N 1
ATOM 827 C CA . LYS A 1 104 ? 25.425 1.062 -13.270 1.00 86.81 104 LYS A CA 1
ATOM 828 C C . LYS A 1 104 ? 26.155 1.548 -14.525 1.00 86.81 104 LYS A C 1
ATOM 830 O O . LYS A 1 104 ? 25.760 1.154 -15.621 1.00 86.81 104 LYS A O 1
ATOM 835 N N . PRO A 1 105 ? 27.210 2.369 -14.396 1.00 85.44 105 PRO A N 1
ATOM 836 C CA . PRO A 1 105 ? 28.089 2.665 -15.520 1.00 85.44 105 PRO A CA 1
ATOM 837 C C . PRO A 1 105 ? 28.694 1.359 -16.039 1.00 85.44 105 PRO A C 1
ATOM 839 O O . PRO A 1 105 ? 29.209 0.556 -15.262 1.00 85.44 105 PRO A O 1
ATOM 842 N N . THR A 1 106 ? 28.587 1.095 -17.334 1.00 78.88 106 THR A N 1
ATOM 843 C CA . THR A 1 106 ? 29.118 -0.120 -17.964 1.00 78.88 106 THR A CA 1
ATOM 844 C C . THR A 1 106 ? 29.570 0.225 -19.377 1.00 78.88 106 THR A C 1
ATOM 846 O O . THR A 1 106 ? 29.050 1.161 -19.984 1.00 78.88 106 THR A O 1
ATOM 849 N N . LEU A 1 107 ? 30.575 -0.495 -19.878 1.00 79.69 107 LEU A N 1
ATOM 850 C CA . LEU A 1 107 ? 31.009 -0.376 -21.267 1.00 79.69 107 LEU A CA 1
ATOM 851 C C . LEU A 1 107 ? 29.851 -0.730 -22.206 1.00 79.69 107 LEU A C 1
ATOM 853 O O . LEU A 1 107 ? 29.046 -1.610 -21.901 1.00 79.69 107 LEU A O 1
ATOM 857 N N . ASP A 1 108 ? 29.773 -0.039 -23.342 1.00 79.00 108 ASP A N 1
ATOM 858 C CA . ASP A 1 108 ? 28.670 -0.180 -24.293 1.00 79.00 108 ASP A CA 1
ATOM 859 C C . ASP A 1 108 ? 28.763 -1.513 -25.055 1.00 79.00 108 ASP A C 1
ATOM 861 O O . ASP A 1 108 ? 29.238 -1.589 -26.188 1.00 79.00 108 ASP A O 1
ATOM 865 N N . ALA A 1 109 ? 28.354 -2.598 -24.396 1.00 87.00 109 ALA A N 1
ATOM 866 C CA . ALA A 1 109 ? 28.326 -3.927 -24.981 1.00 87.00 109 ALA A CA 1
ATOM 867 C C . ALA A 1 109 ? 27.085 -4.081 -25.880 1.00 87.00 109 ALA A C 1
ATOM 869 O O . ALA A 1 109 ? 25.983 -3.690 -25.478 1.00 87.00 109 ALA A O 1
ATOM 870 N N . PRO A 1 110 ? 27.211 -4.676 -27.080 1.00 88.00 110 PRO A N 1
ATOM 871 C CA . PRO A 1 110 ? 26.111 -4.773 -28.038 1.00 88.00 110 PRO A CA 1
ATOM 872 C C . PRO A 1 110 ? 24.844 -5.419 -27.461 1.00 88.00 110 PRO A C 1
ATOM 874 O O . PRO A 1 110 ? 23.765 -4.839 -27.537 1.00 88.00 110 PRO A O 1
ATOM 877 N N . PHE A 1 111 ? 24.978 -6.568 -26.799 1.00 90.75 111 PHE A N 1
ATOM 878 C CA . PHE A 1 111 ? 23.841 -7.354 -26.309 1.00 90.75 111 PHE A CA 1
ATOM 879 C C . PHE A 1 111 ? 23.426 -7.045 -24.870 1.00 90.75 111 PHE A C 1
ATOM 881 O O . PHE A 1 111 ? 22.467 -7.633 -24.394 1.00 90.75 111 PHE A O 1
ATOM 888 N N . ALA A 1 112 ? 24.111 -6.139 -24.170 1.00 90.75 112 ALA A N 1
ATOM 889 C CA . ALA A 1 112 ? 23.788 -5.854 -22.776 1.00 90.75 112 ALA A CA 1
ATOM 890 C C . ALA A 1 112 ? 22.444 -5.128 -22.629 1.00 90.75 112 ALA A C 1
ATOM 892 O O . ALA A 1 112 ? 22.031 -4.350 -23.502 1.00 90.75 112 ALA A O 1
ATOM 893 N N . SER A 1 113 ? 21.796 -5.335 -21.482 1.00 91.69 113 SER A N 1
ATOM 894 C CA . SER A 1 113 ? 20.710 -4.465 -21.039 1.00 91.69 113 SER A CA 1
ATOM 895 C C . SER A 1 113 ? 21.240 -3.047 -20.813 1.00 91.69 113 SER A C 1
ATOM 897 O O . SER A 1 113 ? 22.207 -2.848 -20.078 1.00 91.69 113 SER A O 1
ATOM 899 N N . LYS A 1 114 ? 20.617 -2.044 -21.431 1.00 90.31 114 LYS A N 1
ATOM 900 C CA . LYS A 1 114 ? 21.051 -0.647 -21.342 1.00 90.31 114 LYS A CA 1
ATOM 901 C C . LYS A 1 114 ? 19.883 0.321 -21.414 1.00 90.31 114 LYS A C 1
ATOM 903 O O . LYS A 1 114 ? 18.853 0.054 -22.032 1.00 90.31 114 LYS A O 1
ATOM 908 N N . TYR A 1 115 ? 20.087 1.471 -20.794 1.00 90.25 115 TYR A N 1
ATOM 909 C CA . TYR A 1 115 ? 19.202 2.618 -20.877 1.00 90.25 115 TYR A CA 1
ATOM 910 C C . TYR A 1 115 ? 19.938 3.710 -21.651 1.00 90.25 115 TYR A C 1
ATOM 912 O O . TYR A 1 115 ? 21.017 4.127 -21.233 1.00 90.25 115 TYR A O 1
ATOM 920 N N . LEU A 1 116 ? 19.359 4.150 -22.769 1.00 88.44 116 LEU A N 1
ATOM 921 C CA . LEU A 1 116 ? 19.982 5.021 -23.769 1.00 88.44 116 LEU A CA 1
ATOM 922 C C . LEU A 1 116 ? 21.264 4.409 -24.375 1.00 88.44 116 LEU A C 1
ATOM 924 O O . LEU A 1 116 ? 21.579 3.237 -24.167 1.00 88.44 116 LEU A O 1
ATOM 928 N N . GLY A 1 117 ? 21.988 5.198 -25.171 1.00 87.31 117 GLY A N 1
ATOM 929 C CA . GLY A 1 117 ? 23.199 4.765 -25.875 1.00 87.31 117 GLY A CA 1
ATOM 930 C C . GLY A 1 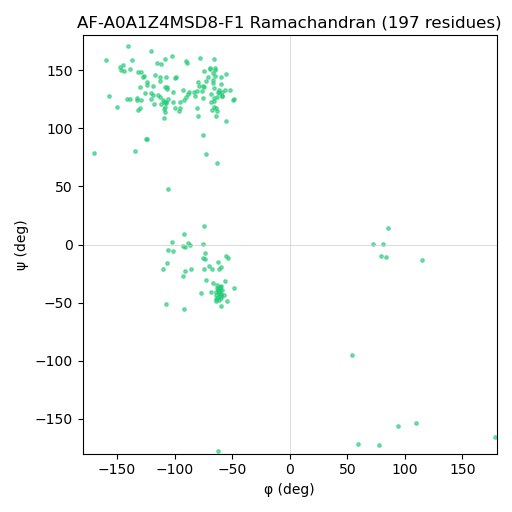117 ? 22.913 4.280 -27.294 1.00 87.31 117 GLY A C 1
ATOM 931 O O . GLY A 1 117 ? 21.927 4.692 -27.910 1.00 87.31 117 GLY A O 1
ATOM 932 N N . LYS A 1 118 ? 23.792 3.431 -27.838 1.00 89.31 118 LYS A N 1
ATOM 933 C CA . LYS A 1 118 ? 23.609 2.868 -29.179 1.00 89.31 118 LYS A CA 1
ATOM 934 C C . LYS A 1 118 ? 22.853 1.534 -29.089 1.00 89.31 118 LYS A C 1
ATOM 936 O O . LYS A 1 118 ? 23.303 0.630 -28.372 1.00 89.31 118 LYS A O 1
ATOM 941 N N . PRO A 1 119 ? 21.716 1.386 -29.794 1.00 91.56 119 PRO A N 1
ATOM 942 C CA . PRO A 1 119 ? 21.047 0.097 -29.882 1.00 91.56 119 PRO A CA 1
ATOM 943 C C . PRO A 1 119 ? 21.935 -0.891 -30.633 1.00 91.56 119 PRO A C 1
ATOM 945 O O . PRO A 1 119 ? 22.703 -0.507 -31.518 1.00 91.56 119 PRO A O 1
ATOM 948 N N . TRP A 1 120 ? 21.789 -2.175 -30.327 1.00 92.75 120 TRP A N 1
ATOM 949 C CA . TRP A 1 120 ? 22.280 -3.186 -31.248 1.00 92.75 120 TRP A CA 1
ATOM 950 C C . TRP A 1 120 ? 21.338 -3.312 -32.440 1.00 92.75 120 TRP A C 1
ATOM 952 O O . TRP A 1 120 ? 20.129 -3.440 -32.274 1.00 92.75 120 TRP A O 1
ATOM 962 N N . LEU A 1 121 ? 21.901 -3.305 -33.641 1.00 90.56 121 LEU A N 1
ATOM 963 C CA . LEU A 1 121 ? 21.197 -3.617 -34.876 1.00 90.56 121 LEU A CA 1
ATOM 964 C C . LEU A 1 121 ? 21.965 -4.749 -35.548 1.00 90.56 121 LEU A C 1
ATOM 966 O O . LEU A 1 121 ? 23.199 -4.763 -35.533 1.00 90.56 121 LEU A O 1
ATOM 970 N N . SER A 1 122 ? 21.249 -5.714 -36.118 1.00 87.25 122 SER A N 1
ATOM 971 C CA . SER A 1 122 ? 21.909 -6.775 -36.868 1.00 87.25 122 SER A CA 1
ATOM 972 C C . SER A 1 122 ? 22.594 -6.197 -38.116 1.00 87.25 122 SER A C 1
ATOM 974 O O . SER A 1 122 ? 22.109 -5.211 -38.680 1.00 87.25 122 SER A O 1
ATOM 976 N N . PRO A 1 123 ? 23.696 -6.805 -38.586 1.00 89.94 123 PRO A N 1
ATOM 977 C CA . PRO A 1 123 ? 24.385 -6.344 -39.786 1.00 89.94 123 PRO A CA 1
ATOM 978 C C . PRO A 1 123 ? 23.427 -6.199 -40.976 1.00 89.94 123 PRO A C 1
ATOM 980 O O . PRO A 1 123 ? 22.610 -7.081 -41.228 1.00 89.94 123 PRO A O 1
ATOM 983 N N . GLY A 1 124 ? 23.516 -5.072 -41.685 1.00 87.31 124 GLY A N 1
ATOM 984 C CA . GLY A 1 124 ? 22.664 -4.766 -42.839 1.00 87.31 124 GLY A CA 1
ATOM 985 C C . GLY A 1 124 ? 21.292 -4.170 -42.508 1.00 87.31 124 GLY A C 1
ATOM 986 O O . GLY A 1 124 ? 20.647 -3.647 -43.413 1.00 87.31 124 GLY A O 1
ATOM 987 N N . ASN A 1 125 ? 20.860 -4.169 -41.242 1.00 86.62 125 ASN A N 1
ATOM 988 C CA . ASN A 1 125 ? 19.619 -3.505 -40.847 1.00 86.62 125 ASN A CA 1
ATOM 989 C C . ASN A 1 125 ? 19.856 -2.033 -40.500 1.00 86.62 125 ASN A C 1
ATOM 991 O O . ASN A 1 125 ? 20.750 -1.683 -39.729 1.00 86.62 125 ASN A O 1
ATOM 995 N N . ALA A 1 126 ? 19.024 -1.168 -41.079 1.00 87.56 126 ALA A N 1
ATOM 996 C CA . ALA A 1 126 ? 19.029 0.257 -40.794 1.00 87.56 126 ALA A CA 1
ATOM 997 C C . ALA A 1 126 ? 18.327 0.565 -39.465 1.00 87.56 126 ALA A C 1
ATOM 999 O O . ALA A 1 126 ? 17.522 -0.217 -38.952 1.00 87.56 126 ALA A O 1
ATOM 1000 N N . HIS A 1 127 ? 18.624 1.744 -38.924 1.00 89.19 127 HIS A N 1
ATOM 1001 C CA . HIS A 1 127 ? 17.929 2.271 -37.757 1.00 89.19 127 HIS A CA 1
ATOM 1002 C C . HIS A 1 127 ? 16.428 2.423 -38.056 1.00 89.19 127 HIS A C 1
ATOM 1004 O O . HIS A 1 127 ? 16.077 2.853 -39.160 1.00 89.19 127 HIS A O 1
ATOM 1010 N N . PRO A 1 128 ? 15.531 2.067 -37.120 1.00 90.38 128 PRO A N 1
ATOM 1011 C CA . PRO A 1 128 ? 14.103 2.110 -37.391 1.00 90.38 128 PRO A CA 1
ATOM 1012 C C . PRO A 1 128 ? 13.622 3.551 -37.585 1.00 90.38 128 PRO A C 1
ATOM 1014 O O . PRO A 1 128 ? 14.002 4.464 -36.847 1.00 90.38 128 PRO A O 1
ATOM 1017 N N . ASN A 1 129 ? 12.737 3.731 -38.563 1.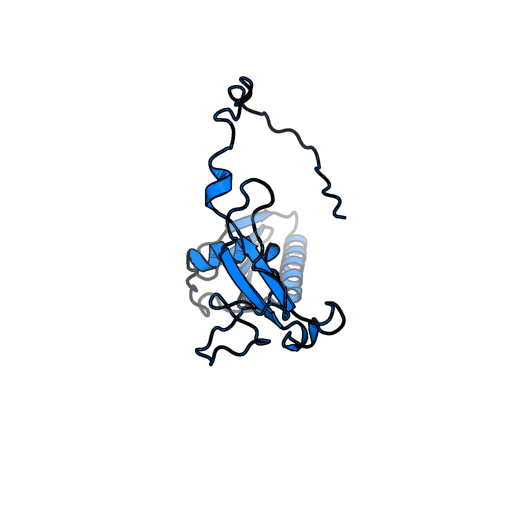00 90.50 129 ASN A N 1
ATOM 1018 C CA . ASN A 1 129 ? 12.143 5.015 -38.919 1.00 90.50 129 ASN A CA 1
ATOM 1019 C C . ASN A 1 129 ? 10.649 5.037 -38.578 1.00 90.50 129 ASN A C 1
ATOM 1021 O O . ASN A 1 129 ? 9.980 4.006 -38.518 1.00 90.50 129 ASN A O 1
ATOM 1025 N N . CYS A 1 130 ? 10.108 6.233 -38.373 1.00 86.19 130 CYS A N 1
ATOM 1026 C CA . CYS A 1 130 ? 8.687 6.459 -38.183 1.00 86.19 130 CYS A CA 1
ATOM 1027 C C . CYS A 1 130 ? 7.924 6.114 -39.464 1.00 86.19 130 CYS A C 1
ATOM 1029 O O . CYS A 1 130 ? 8.144 6.735 -40.501 1.00 86.19 130 CYS A O 1
ATOM 1031 N N . SER A 1 131 ? 6.956 5.203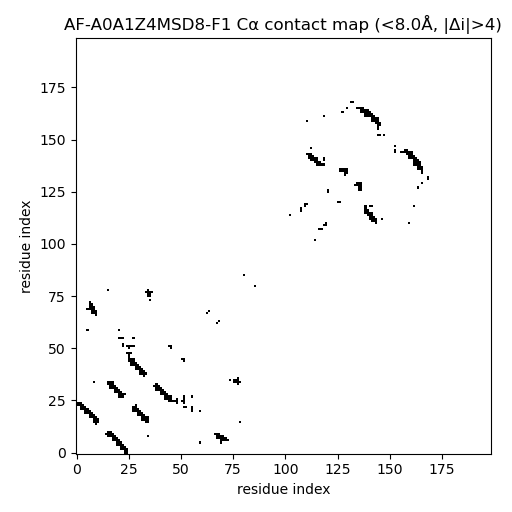 -39.376 1.00 85.00 131 SER A N 1
ATOM 1032 C CA . SER A 1 131 ? 6.132 4.795 -40.522 1.00 85.00 131 SER A CA 1
ATOM 1033 C C . SER A 1 131 ? 5.293 5.925 -41.131 1.00 85.00 131 SER A C 1
ATOM 1035 O O . SER A 1 131 ? 4.778 5.759 -42.230 1.00 85.00 131 SER A O 1
ATOM 1037 N N . ARG A 1 132 ? 5.119 7.058 -40.430 1.00 84.38 132 ARG A N 1
ATOM 1038 C CA . ARG A 1 132 ? 4.351 8.208 -40.931 1.00 84.38 132 ARG A CA 1
ATOM 1039 C C . ARG A 1 132 ? 5.222 9.227 -41.664 1.00 84.38 132 ARG A C 1
ATOM 1041 O O . ARG A 1 132 ? 4.903 9.587 -42.786 1.00 84.38 132 ARG A O 1
ATOM 1048 N N . CYS A 1 133 ? 6.277 9.730 -41.024 1.00 86.88 133 CYS A N 1
ATOM 1049 C CA . CYS A 1 133 ? 7.098 10.811 -41.584 1.00 86.88 133 CYS A CA 1
ATOM 1050 C C . CYS A 1 133 ? 8.470 10.357 -42.100 1.00 86.88 133 CYS A C 1
ATOM 1052 O O . CYS A 1 133 ? 9.221 11.179 -42.612 1.00 86.88 133 CYS A O 1
ATOM 1054 N N . GLY A 1 134 ? 8.841 9.088 -41.914 1.00 86.12 134 GLY A N 1
ATOM 1055 C CA . GLY A 1 134 ? 10.165 8.568 -42.268 1.00 86.12 134 GLY A CA 1
ATOM 1056 C C . GLY A 1 134 ? 11.304 9.035 -41.354 1.00 86.12 134 GLY A C 1
ATOM 1057 O O . GLY A 1 134 ? 12.445 8.637 -41.560 1.00 86.12 134 GLY A O 1
ATOM 1058 N N . GLY A 1 135 ? 11.021 9.852 -40.332 1.00 86.19 135 GLY A N 1
ATOM 1059 C CA . GLY A 1 135 ? 12.028 10.329 -39.385 1.00 86.19 135 GLY A CA 1
ATOM 1060 C C . GLY A 1 135 ? 12.606 9.202 -38.525 1.00 86.19 135 GLY A C 1
ATOM 1061 O O . GLY A 1 135 ? 11.873 8.320 -38.085 1.00 86.19 135 GLY A O 1
ATOM 1062 N N . SER A 1 136 ? 13.910 9.250 -38.255 1.00 88.19 136 SER A N 1
ATOM 1063 C CA . SER A 1 136 ? 14.606 8.260 -37.421 1.00 88.19 136 SER A CA 1
ATOM 1064 C C . SER A 1 136 ? 14.074 8.254 -35.982 1.00 88.19 136 SER A C 1
ATOM 1066 O O . SER A 1 136 ? 13.916 9.315 -35.370 1.00 88.19 136 SER A O 1
ATOM 1068 N N . LEU A 1 137 ? 13.766 7.071 -35.439 1.00 89.25 137 LEU A N 1
ATOM 1069 C CA . LEU A 1 137 ? 13.241 6.935 -34.077 1.00 89.25 137 LEU A CA 1
ATOM 1070 C C . LEU A 1 137 ? 14.344 7.156 -33.025 1.00 89.25 137 LEU A C 1
ATOM 1072 O O . LEU A 1 137 ? 15.496 6.784 -33.219 1.00 89.25 137 LEU A O 1
ATOM 1076 N N . ASN A 1 138 ? 13.997 7.673 -31.851 1.00 89.44 138 ASN A N 1
ATOM 1077 C CA . ASN A 1 138 ? 14.914 7.752 -30.714 1.00 89.44 138 ASN A CA 1
ATOM 1078 C C . ASN A 1 138 ? 14.943 6.424 -29.960 1.00 89.44 138 ASN A C 1
ATOM 1080 O O . ASN A 1 138 ? 13.897 5.884 -29.603 1.00 89.44 138 ASN A O 1
ATOM 1084 N N . PHE A 1 139 ? 16.136 5.914 -29.674 1.00 90.12 139 PHE A N 1
ATOM 1085 C CA . PHE A 1 139 ? 16.316 4.736 -28.832 1.00 90.12 139 PHE A CA 1
ATOM 1086 C C . PHE A 1 139 ? 16.223 5.102 -27.343 1.00 90.12 139 PHE A C 1
ATOM 1088 O O . PHE A 1 139 ? 16.876 6.044 -26.896 1.00 90.12 139 PHE A O 1
ATOM 1095 N N . HIS A 1 140 ? 15.439 4.345 -26.570 1.00 90.56 140 HIS A N 1
ATOM 1096 C CA . HIS A 1 140 ? 15.265 4.571 -25.130 1.00 90.56 140 HIS A CA 1
ATOM 1097 C C . HIS A 1 140 ? 15.951 3.528 -24.270 1.00 90.56 140 HIS A C 1
ATOM 1099 O O . HIS A 1 140 ? 16.660 3.880 -23.332 1.00 90.56 140 HIS A O 1
ATOM 1105 N N . PHE A 1 141 ? 15.710 2.251 -24.544 1.00 92.75 141 PHE A N 1
ATOM 1106 C CA . PHE A 1 141 ? 16.335 1.175 -23.792 1.00 92.75 141 PHE A CA 1
ATOM 1107 C C . PHE A 1 141 ? 16.315 -0.134 -24.567 1.00 92.75 141 PHE A C 1
ATOM 1109 O O . PHE A 1 141 ? 15.490 -0.348 -25.457 1.00 92.75 141 PHE A O 1
ATOM 1116 N N . GLN A 1 142 ? 17.219 -1.018 -24.169 1.00 92.94 142 GLN A N 1
ATOM 1117 C CA . GLN A 1 142 ? 17.306 -2.399 -24.604 1.00 92.94 142 GLN A CA 1
ATOM 1118 C C . GLN A 1 142 ? 17.408 -3.277 -23.361 1.00 92.94 142 GLN A C 1
ATOM 1120 O O . GLN A 1 142 ? 18.167 -2.964 -22.447 1.00 92.94 142 GLN A O 1
ATOM 1125 N N . LEU A 1 143 ? 16.664 -4.374 -23.326 1.00 92.19 143 LEU A N 1
ATOM 1126 C CA . LEU A 1 143 ? 16.783 -5.409 -22.310 1.00 92.19 143 LEU A CA 1
ATOM 1127 C C . LEU A 1 143 ? 17.277 -6.686 -22.970 1.00 92.19 143 LEU A C 1
ATOM 1129 O O . LEU A 1 143 ? 16.697 -7.139 -23.958 1.00 92.19 143 LEU A O 1
ATOM 1133 N N . ASN A 1 144 ? 18.324 -7.261 -22.395 1.00 91.94 144 ASN A N 1
ATOM 1134 C CA . ASN A 1 144 ? 18.731 -8.620 -22.687 1.00 91.94 144 ASN A CA 1
ATOM 1135 C C . ASN A 1 144 ? 17.819 -9.565 -21.905 1.00 91.94 144 ASN A C 1
ATOM 1137 O O . ASN A 1 144 ? 17.868 -9.607 -20.675 1.00 91.94 144 ASN A O 1
ATOM 1141 N N . LEU A 1 145 ? 16.953 -10.298 -22.601 1.00 90.56 145 LEU A N 1
ATOM 1142 C CA . LEU A 1 145 ? 15.950 -11.139 -21.948 1.00 90.56 145 LEU A CA 1
ATOM 1143 C C . LEU A 1 145 ? 16.587 -12.318 -21.193 1.00 90.56 145 LEU A C 1
ATOM 1145 O O . LEU A 1 145 ? 16.000 -12.822 -20.238 1.00 90.56 145 LEU A O 1
ATOM 1149 N N . GLN A 1 146 ? 17.815 -12.698 -21.554 1.00 88.88 146 GLN A N 1
ATOM 1150 C CA . GLN A 1 146 ? 18.613 -13.703 -20.852 1.00 88.88 146 GLN A CA 1
ATOM 1151 C C . GLN A 1 146 ? 19.204 -13.196 -19.524 1.00 88.88 146 GLN A C 1
ATOM 1153 O O . GLN A 1 146 ? 19.520 -14.002 -18.655 1.00 88.88 146 GLN A O 1
ATOM 1158 N N . GLU A 1 147 ? 19.333 -11.879 -19.336 1.00 87.75 147 GLU A N 1
ATOM 1159 C CA . GLU A 1 147 ? 19.815 -11.264 -18.086 1.00 87.75 147 GLU A CA 1
ATOM 1160 C C . GLU A 1 147 ? 18.676 -10.996 -17.088 1.00 87.75 147 GLU A C 1
ATOM 1162 O O . GLU A 1 147 ? 18.900 -10.439 -16.009 1.00 87.75 147 GLU A O 1
ATOM 1167 N N . LEU A 1 148 ? 17.436 -11.358 -17.436 1.00 88.25 148 LEU A N 1
ATOM 1168 C CA . LEU A 1 148 ? 16.299 -11.146 -16.553 1.00 88.25 148 LEU A CA 1
ATOM 1169 C C . LEU A 1 148 ? 16.358 -12.061 -15.318 1.00 88.25 148 LEU A C 1
ATOM 1171 O O . LEU A 1 148 ? 16.866 -13.185 -15.387 1.00 88.25 148 LEU A O 1
ATOM 1175 N N . PRO A 1 149 ? 15.783 -11.609 -14.186 1.00 89.00 149 PRO A N 1
ATOM 1176 C CA . PRO A 1 149 ? 15.687 -12.413 -12.976 1.00 89.00 149 PRO A CA 1
ATOM 1177 C C . PRO A 1 149 ? 14.995 -13.754 -13.220 1.00 89.00 149 PRO A C 1
ATOM 1179 O O . PRO A 1 149 ? 14.024 -13.833 -13.973 1.00 89.00 149 PRO A O 1
ATOM 1182 N N . GLU A 1 150 ? 15.423 -14.776 -12.482 1.00 88.25 150 GLU A N 1
ATOM 1183 C CA . GLU A 1 150 ? 14.991 -16.176 -12.613 1.00 88.25 150 GLU A CA 1
ATOM 1184 C C . GLU A 1 150 ? 13.462 -16.352 -12.683 1.00 88.25 150 GLU A C 1
ATOM 1186 O O . GLU A 1 150 ? 12.944 -17.108 -13.494 1.00 88.25 150 GLU A O 1
ATOM 1191 N N . SER A 1 151 ? 12.704 -15.554 -11.923 1.00 87.81 151 SER A N 1
ATOM 1192 C CA . SER A 1 151 ? 11.228 -15.583 -11.919 1.00 87.81 151 SER A CA 1
ATOM 1193 C C . SER A 1 151 ? 10.544 -15.289 -13.270 1.00 87.81 151 SER A C 1
ATOM 1195 O O . SER A 1 151 ? 9.343 -15.560 -13.423 1.00 87.81 151 SER A O 1
ATOM 1197 N N . LEU A 1 152 ? 11.274 -14.665 -14.201 1.00 84.81 152 LEU A N 1
ATOM 1198 C CA . LEU A 1 152 ? 10.827 -14.287 -15.542 1.00 84.81 152 LEU A CA 1
ATOM 1199 C C . LEU A 1 152 ? 11.429 -15.184 -16.629 1.00 84.81 152 LEU A C 1
ATOM 1201 O O . LEU A 1 152 ? 10.908 -15.201 -17.744 1.00 84.81 152 LEU A O 1
ATOM 1205 N N . GLN A 1 153 ? 12.479 -15.945 -16.319 1.00 77.94 153 GLN A N 1
ATOM 1206 C CA . GLN A 1 153 ? 13.094 -16.858 -17.276 1.00 77.94 153 GLN A CA 1
ATOM 1207 C C . GLN A 1 153 ? 12.069 -17.921 -17.710 1.00 77.94 153 GLN A C 1
ATOM 1209 O O . GLN A 1 153 ? 11.312 -18.448 -16.896 1.00 77.94 153 GLN A O 1
ATOM 1214 N N . GLY A 1 154 ? 11.963 -18.163 -19.019 1.00 76.56 154 GLY A N 1
ATOM 1215 C CA . GLY A 1 154 ? 10.977 -19.078 -19.612 1.00 76.56 154 GLY A CA 1
ATOM 1216 C C . GLY A 1 154 ? 9.552 -18.522 -19.759 1.00 76.56 154 GLY A C 1
ATOM 1217 O O . GLY A 1 154 ? 8.740 -19.135 -20.445 1.00 76.56 154 GLY A O 1
ATOM 1218 N N . LYS A 1 155 ? 9.236 -17.358 -19.171 1.00 85.19 155 LYS A N 1
ATOM 1219 C CA . LYS A 1 155 ? 7.957 -16.646 -19.405 1.00 85.19 155 LYS A CA 1
ATOM 1220 C C . LYS A 1 155 ? 8.054 -15.617 -20.522 1.00 85.19 155 LYS A C 1
ATOM 1222 O O . LYS A 1 155 ? 7.056 -15.277 -21.148 1.00 85.19 155 LYS A O 1
ATOM 1227 N N . VAL A 1 156 ? 9.255 -15.098 -20.726 1.00 79.81 156 VAL A N 1
ATOM 1228 C CA . VAL A 1 156 ? 9.618 -14.190 -21.809 1.00 79.81 156 VAL A CA 1
ATOM 1229 C C . VAL A 1 156 ? 10.574 -14.925 -22.739 1.00 79.81 156 VAL A C 1
ATOM 1231 O O . VAL A 1 156 ? 11.353 -15.767 -22.292 1.00 79.81 156 VAL A O 1
ATOM 1234 N N . GLY A 1 157 ? 10.458 -14.648 -24.039 1.00 83.06 157 GLY A N 1
ATOM 1235 C CA . GLY A 1 157 ? 11.305 -15.255 -25.063 1.00 83.06 157 GLY A CA 1
ATOM 1236 C C . GLY A 1 157 ? 12.787 -14.905 -24.898 1.00 83.06 157 GLY A C 1
ATOM 1237 O O . GLY A 1 157 ? 13.190 -14.202 -23.975 1.00 83.06 157 GLY A O 1
ATOM 1238 N N . ALA A 1 158 ? 13.610 -15.389 -25.822 1.00 87.81 158 ALA A N 1
ATOM 1239 C CA . ALA A 1 158 ? 15.032 -15.065 -25.867 1.00 87.81 158 ALA A CA 1
ATOM 1240 C C . ALA A 1 158 ? 15.303 -13.819 -26.730 1.00 87.81 158 ALA A C 1
ATOM 1242 O O . ALA A 1 158 ? 14.529 -13.502 -27.634 1.00 87.81 158 ALA A O 1
ATOM 1243 N N . GLY A 1 159 ? 16.438 -13.155 -26.496 1.00 90.06 159 GLY A N 1
ATOM 1244 C CA . GLY A 1 159 ? 16.953 -12.092 -27.359 1.00 90.06 159 GLY A CA 1
ATOM 1245 C C . GLY A 1 159 ? 16.867 -10.702 -26.738 1.00 90.06 159 GLY A C 1
ATOM 1246 O O . GLY A 1 159 ? 16.907 -10.538 -25.520 1.00 90.06 159 GLY A O 1
ATOM 1247 N N . LEU A 1 160 ? 16.786 -9.689 -27.600 1.00 91.94 160 LEU A N 1
ATOM 1248 C CA . LEU A 1 160 ? 16.775 -8.289 -27.196 1.00 91.94 160 LEU A CA 1
ATOM 1249 C C . LEU A 1 160 ? 15.377 -7.698 -27.341 1.00 91.94 160 LEU A C 1
ATOM 1251 O O . LEU A 1 160 ? 14.805 -7.692 -28.429 1.00 91.94 160 LEU A O 1
ATOM 1255 N N . PHE A 1 161 ? 14.860 -7.135 -26.254 1.00 92.56 161 PHE A N 1
ATOM 1256 C CA . PHE A 1 161 ? 13.695 -6.261 -26.304 1.00 92.56 161 PHE A CA 1
ATOM 1257 C C . PHE A 1 161 ? 14.166 -4.812 -26.362 1.00 92.56 161 PHE A C 1
ATOM 1259 O O . PHE A 1 161 ? 14.884 -4.368 -25.470 1.00 92.56 161 PHE A O 1
ATOM 1266 N N . GLN A 1 162 ? 13.769 -4.070 -27.391 1.00 93.94 162 GLN A N 1
ATOM 1267 C CA . GLN A 1 162 ? 14.213 -2.694 -27.612 1.00 93.94 162 GLN A CA 1
ATOM 1268 C C . GLN A 1 162 ? 13.014 -1.755 -27.713 1.00 93.94 162 GLN A C 1
ATOM 1270 O O . GLN A 1 162 ? 12.035 -2.065 -28.390 1.00 93.94 162 GLN A O 1
ATOM 1275 N N . LEU A 1 163 ? 13.109 -0.586 -27.075 1.00 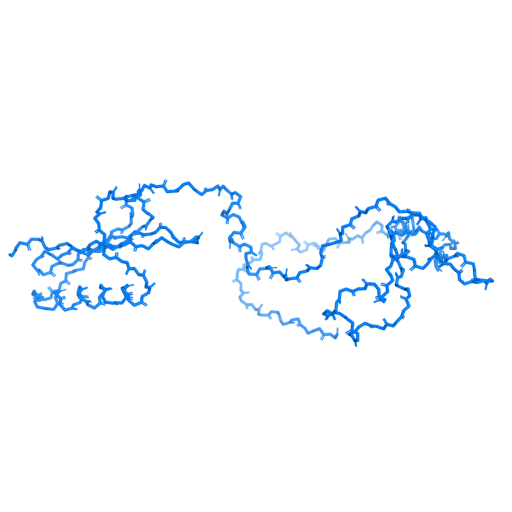92.81 163 LEU A N 1
ATOM 1276 C CA . LEU A 1 163 ? 12.116 0.475 -27.199 1.00 92.81 163 LEU A CA 1
ATOM 1277 C C . LEU A 1 163 ? 12.683 1.655 -27.988 1.00 92.81 163 LEU A C 1
ATOM 1279 O O . LEU A 1 163 ? 13.653 2.294 -27.570 1.00 92.81 163 LEU A O 1
ATOM 1283 N N . PHE A 1 164 ? 11.998 1.986 -29.079 1.00 91.44 164 PHE A N 1
ATOM 1284 C CA . PHE A 1 164 ? 12.233 3.176 -29.884 1.00 91.44 164 PHE A CA 1
ATOM 1285 C C . PHE A 1 164 ? 10.978 4.052 -29.887 1.00 91.44 164 PHE A C 1
ATOM 1287 O O . PHE A 1 164 ? 9.872 3.533 -30.038 1.00 91.44 164 PHE A O 1
ATOM 1294 N N . THR A 1 165 ? 11.119 5.369 -29.732 1.00 86.06 165 THR A N 1
ATOM 1295 C CA . THR A 1 165 ? 9.982 6.298 -29.815 1.00 86.06 165 THR A CA 1
ATOM 1296 C C . THR A 1 165 ? 10.322 7.551 -30.611 1.00 86.06 165 THR A C 1
ATOM 1298 O O . THR A 1 165 ? 11.482 7.918 -30.779 1.00 86.06 165 THR A O 1
ATOM 1301 N N . TYR A 1 166 ? 9.301 8.232 -31.120 1.00 84.69 166 TYR A N 1
ATOM 1302 C CA . TYR A 1 166 ? 9.471 9.469 -31.870 1.00 84.69 166 TYR A CA 1
ATOM 1303 C C . TYR A 1 166 ? 8.512 10.522 -31.340 1.00 84.69 166 TYR A C 1
ATOM 1305 O O . TYR A 1 166 ? 7.299 10.353 -31.417 1.00 84.69 166 TYR A O 1
ATOM 1313 N N . PHE A 1 167 ? 9.054 11.596 -30.773 1.00 74.56 167 PHE A N 1
ATOM 1314 C CA . PHE A 1 167 ? 8.262 12.589 -30.045 1.00 74.56 167 PHE A CA 1
ATOM 1315 C C . PHE A 1 167 ? 7.650 13.665 -30.946 1.00 74.56 167 PHE A C 1
ATOM 1317 O O . PHE A 1 167 ? 6.659 14.282 -30.574 1.00 74.56 167 PHE A O 1
ATOM 1324 N N . THR A 1 168 ? 8.195 13.884 -32.142 1.00 72.75 168 THR A N 1
ATOM 1325 C CA . THR A 1 168 ? 7.827 15.029 -32.990 1.00 72.75 168 THR A CA 1
ATOM 1326 C C . THR A 1 168 ? 6.678 14.744 -33.958 1.00 72.75 168 THR A C 1
ATOM 1328 O O . THR A 1 168 ? 5.965 15.667 -34.331 1.00 72.75 168 THR A O 1
ATOM 1331 N N . CYS A 1 169 ? 6.410 13.483 -34.324 1.00 67.75 169 CYS A N 1
ATOM 1332 C CA . CYS A 1 169 ? 5.273 13.147 -35.202 1.00 67.75 169 CYS A CA 1
ATOM 1333 C C . CYS A 1 169 ? 3.903 13.257 -34.496 1.00 67.75 169 CYS A C 1
ATOM 1335 O O . CYS A 1 169 ? 2.866 13.283 -35.157 1.00 67.75 169 CYS A O 1
ATOM 1337 N N . TYR A 1 170 ? 3.888 13.374 -33.163 1.00 60.31 170 TYR A N 1
ATOM 1338 C CA . TYR A 1 170 ? 2.669 13.584 -32.372 1.00 60.31 170 TYR A CA 1
ATOM 1339 C C . TYR A 1 170 ? 2.107 15.013 -32.452 1.00 60.31 170 TYR A C 1
ATOM 1341 O O . TYR A 1 170 ? 0.969 15.226 -32.048 1.00 60.31 170 TYR A O 1
ATOM 1349 N N . LEU A 1 171 ? 2.849 15.980 -33.008 1.00 54.47 171 LEU A N 1
ATOM 1350 C CA . LEU A 1 171 ? 2.386 17.368 -33.166 1.00 54.47 171 LEU A CA 1
ATOM 1351 C C . LEU A 1 171 ? 1.364 17.565 -34.308 1.00 54.47 171 LEU A C 1
ATOM 1353 O O . LEU A 1 171 ? 0.869 18.668 -34.495 1.00 54.47 171 LEU A O 1
ATOM 1357 N N . HIS A 1 172 ? 0.995 16.502 -35.032 1.00 51.78 172 HIS A N 1
ATOM 1358 C CA . HIS A 1 172 ? -0.142 16.483 -35.965 1.00 51.78 172 HIS A CA 1
ATOM 1359 C C . HIS A 1 172 ? -1.335 15.696 -35.395 1.00 51.78 172 HIS A C 1
ATOM 1361 O O . HIS A 1 172 ? -1.905 14.827 -36.061 1.00 51.78 172 HIS A O 1
ATOM 1367 N N . PHE A 1 173 ? -1.703 15.965 -34.143 1.00 42.56 173 PHE A N 1
ATOM 1368 C CA . PHE A 1 173 ? -3.080 15.745 -33.697 1.00 42.56 173 PHE A CA 1
ATOM 1369 C C . PHE A 1 173 ? -3.936 16.881 -34.281 1.00 42.56 173 PHE A C 1
ATOM 1371 O O . PHE A 1 173 ? -3.479 18.023 -34.243 1.00 42.56 173 PHE A O 1
ATOM 1378 N N . PRO A 1 174 ? -5.139 16.638 -34.829 1.00 39.69 174 PRO A N 1
ATOM 1379 C CA . PRO A 1 174 ? -6.033 17.747 -35.132 1.00 39.69 174 PRO A CA 1
ATOM 1380 C C . PRO A 1 174 ? -6.316 18.506 -33.828 1.00 39.69 174 PRO A C 1
ATOM 1382 O O . PRO A 1 174 ? -6.646 17.889 -32.811 1.00 39.69 174 PRO A O 1
ATOM 1385 N N . GLU A 1 175 ? -6.181 19.833 -33.855 1.00 43.38 175 GLU A N 1
ATOM 1386 C CA . GLU A 1 175 ? -6.692 20.747 -32.827 1.00 43.38 175 GLU A CA 1
ATOM 1387 C C . GLU A 1 175 ? -8.228 20.665 -32.781 1.00 43.38 175 GLU A C 1
ATOM 1389 O O . GLU A 1 175 ? -8.929 21.560 -33.227 1.00 43.38 175 GLU A O 1
ATOM 1394 N N . ALA A 1 176 ? -8.779 19.550 -32.310 1.00 42.84 176 ALA A N 1
ATOM 1395 C CA . ALA A 1 176 ? -10.185 19.407 -31.954 1.00 42.84 176 ALA A CA 1
ATOM 1396 C C . ALA A 1 176 ? -10.385 18.078 -31.218 1.00 42.84 176 ALA A C 1
ATOM 1398 O O . ALA A 1 176 ? -10.905 17.108 -31.766 1.00 42.84 176 ALA A O 1
ATOM 1399 N N . VAL A 1 177 ? -10.033 18.030 -29.933 1.00 38.16 177 VAL A N 1
ATOM 1400 C CA . VAL A 1 177 ? -10.866 17.232 -29.029 1.00 38.16 177 VAL A CA 1
ATOM 1401 C C . VAL A 1 177 ? -12.110 18.081 -28.813 1.00 38.16 177 VAL A C 1
ATOM 1403 O O . VAL A 1 177 ? -12.104 18.999 -27.996 1.00 38.16 177 VAL A O 1
ATOM 1406 N N . ALA A 1 178 ? -13.149 17.832 -29.610 1.00 35.97 178 ALA A N 1
ATOM 1407 C CA . ALA A 1 178 ? -14.477 18.346 -29.325 1.00 35.97 178 ALA A CA 1
ATOM 1408 C C . ALA A 1 178 ? -14.842 17.882 -27.910 1.00 35.97 178 ALA A C 1
ATOM 1410 O O . ALA A 1 178 ? -15.081 16.697 -27.674 1.00 35.97 178 ALA A O 1
ATOM 1411 N N . ILE A 1 179 ? -14.823 18.806 -26.951 1.00 36.06 179 ILE A N 1
ATOM 1412 C CA . ILE A 1 179 ? -15.471 18.587 -25.665 1.00 36.06 179 ILE A CA 1
ATOM 1413 C C . ILE A 1 179 ? -16.958 18.465 -26.010 1.00 36.06 179 ILE A C 1
ATOM 1415 O O . ILE A 1 179 ? -17.509 19.426 -26.553 1.00 36.06 179 ILE A O 1
ATOM 1419 N N . PRO A 1 180 ? -17.620 17.321 -25.766 1.00 32.81 180 PRO A N 1
ATOM 1420 C CA . PRO A 1 180 ? -19.054 17.252 -25.968 1.00 32.81 180 PRO A CA 1
ATOM 1421 C C . PRO A 1 180 ? -19.700 18.305 -25.065 1.00 32.81 180 PRO A C 1
ATOM 1423 O O . PRO A 1 180 ? -19.452 18.349 -23.858 1.00 32.81 180 PRO A O 1
ATOM 1426 N N . GLU A 1 181 ? -20.540 19.149 -25.657 1.00 42.62 181 GLU A N 1
ATOM 1427 C CA . GLU A 1 181 ? -21.266 20.258 -25.016 1.00 42.62 181 GLU A CA 1
ATOM 1428 C C . GLU A 1 181 ? -22.092 19.827 -23.782 1.00 42.62 181 GLU A C 1
ATOM 1430 O O . GLU A 1 181 ? -22.511 20.652 -22.973 1.00 42.62 181 GLU A O 1
ATOM 1435 N N . ALA A 1 182 ? -22.259 18.516 -23.579 1.00 40.44 182 ALA A N 1
ATOM 1436 C CA . ALA A 1 182 ? -22.917 17.902 -22.433 1.00 40.44 182 ALA A CA 1
ATOM 1437 C C . ALA A 1 182 ? -22.104 17.928 -21.118 1.00 40.44 182 ALA A C 1
ATOM 1439 O O . ALA A 1 182 ? -22.648 17.613 -20.060 1.00 40.44 182 ALA A O 1
ATOM 1440 N N . ALA A 1 183 ? -20.835 18.352 -21.115 1.00 40.41 183 ALA A N 1
ATOM 1441 C CA . ALA A 1 183 ? -20.036 18.466 -19.884 1.00 40.41 183 ALA A CA 1
ATOM 1442 C C . ALA A 1 183 ? -20.406 19.674 -18.984 1.00 40.41 183 ALA A C 1
ATOM 1444 O O . ALA A 1 183 ? -19.642 20.036 -18.089 1.00 40.41 183 ALA A O 1
ATOM 1445 N N . LYS A 1 184 ? -21.577 20.296 -19.193 1.00 41.38 184 LYS A N 1
ATOM 1446 C CA . LYS A 1 184 ? -22.180 21.282 -18.275 1.00 41.38 184 LYS A CA 1
ATOM 1447 C C . LYS A 1 184 ? -23.316 20.732 -17.406 1.00 41.38 184 LYS A C 1
ATOM 1449 O O . LYS A 1 184 ? -23.859 21.492 -16.609 1.00 41.38 184 LYS A O 1
ATOM 1454 N N . SER A 1 185 ? -23.662 19.447 -17.486 1.00 44.47 185 SER A N 1
ATOM 1455 C CA . SER A 1 185 ? -24.610 18.846 -16.537 1.00 44.47 185 SER A CA 1
ATOM 1456 C C . SER A 1 185 ? -23.909 17.875 -15.592 1.00 44.47 185 SER A C 1
ATOM 1458 O O . SER A 1 185 ? -23.370 16.850 -16.004 1.00 44.47 185 SER A O 1
ATOM 1460 N N . THR A 1 186 ? -23.933 18.223 -14.311 1.00 40.19 186 THR A N 1
ATOM 1461 C CA . THR A 1 186 ? -23.470 17.444 -13.160 1.00 40.19 186 THR A CA 1
ATOM 1462 C C . THR A 1 186 ? -24.017 16.009 -13.203 1.00 40.19 186 THR A C 1
ATOM 1464 O O . THR A 1 186 ? -25.239 15.844 -13.240 1.00 40.19 186 THR A O 1
ATOM 1467 N N . PRO A 1 187 ? -23.184 14.952 -13.149 1.00 35.03 187 PRO A N 1
ATOM 1468 C CA . PRO A 1 187 ? -23.705 13.600 -13.054 1.00 35.03 187 PRO A CA 1
ATOM 1469 C C . PRO A 1 187 ? -24.097 13.299 -11.604 1.00 35.03 187 PRO A C 1
ATOM 1471 O O . PRO A 1 187 ? -23.270 13.307 -10.691 1.00 35.03 187 PRO A O 1
ATOM 1474 N N . SER A 1 188 ? -25.391 13.046 -11.407 1.00 36.69 188 SER A N 1
ATOM 1475 C CA . SER A 1 188 ? -25.938 12.454 -10.187 1.00 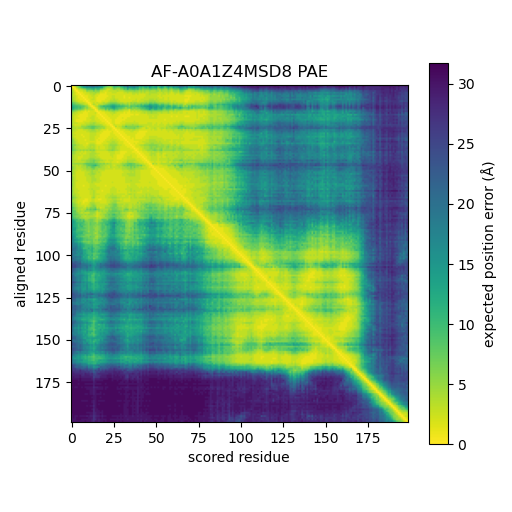36.69 188 SER A CA 1
ATOM 1476 C C . SER A 1 188 ? -25.461 11.006 -10.014 1.00 36.69 188 SER A C 1
ATOM 1478 O O . SER A 1 188 ? -25.205 10.287 -10.979 1.00 36.69 188 SER A O 1
ATOM 1480 N N . ILE A 1 189 ? -25.295 10.609 -8.754 1.00 42.62 189 ILE A N 1
ATOM 1481 C CA . ILE A 1 189 ? -24.738 9.330 -8.311 1.00 42.62 189 ILE A CA 1
ATOM 1482 C C . ILE A 1 189 ? -25.673 8.182 -8.715 1.00 42.62 189 ILE A C 1
ATOM 1484 O O . ILE A 1 189 ? -26.801 8.105 -8.236 1.00 42.62 189 ILE A O 1
ATOM 1488 N N . GLY A 1 190 ? -25.182 7.257 -9.543 1.00 33.38 190 GLY A N 1
ATOM 1489 C CA . GLY A 1 190 ? -25.892 6.035 -9.914 1.00 33.38 190 GLY A CA 1
ATOM 1490 C C . GLY A 1 190 ? -24.924 4.891 -10.208 1.00 33.38 190 GLY A C 1
ATOM 1491 O O . GLY A 1 190 ? -24.090 4.984 -11.103 1.00 33.38 190 GLY A O 1
ATOM 1492 N N . ASN A 1 191 ? -25.029 3.821 -9.419 1.00 44.78 191 ASN A N 1
ATOM 1493 C CA . ASN A 1 191 ? -24.295 2.563 -9.552 1.00 44.78 191 ASN A CA 1
ATOM 1494 C C . ASN A 1 191 ? -24.353 2.005 -10.983 1.00 44.78 191 ASN A C 1
ATOM 1496 O O . ASN A 1 191 ? -25.437 1.675 -11.459 1.00 44.78 191 ASN A O 1
ATOM 1500 N N . SER A 1 192 ? -23.203 1.755 -11.610 1.00 32.81 192 SER A N 1
ATOM 1501 C CA . SER A 1 192 ? -23.071 0.664 -12.582 1.00 32.81 192 SER A CA 1
ATOM 1502 C C . SER A 1 192 ? -21.622 0.213 -12.730 1.00 32.81 192 SER A C 1
ATOM 1504 O O . SER A 1 192 ? -20.700 1.002 -12.920 1.00 32.81 192 SER A O 1
ATOM 1506 N N . GLN A 1 193 ? -21.453 -1.097 -12.572 1.00 40.47 193 GLN A N 1
ATOM 1507 C CA . GLN A 1 193 ? -20.212 -1.847 -12.696 1.00 40.47 193 GLN A CA 1
ATOM 1508 C C . GLN A 1 193 ? -19.639 -1.721 -14.113 1.00 40.47 193 GLN A C 1
ATOM 1510 O O . GLN A 1 193 ? -20.326 -2.035 -15.079 1.00 40.47 193 GLN A O 1
ATOM 1515 N N . PHE A 1 194 ? -18.356 -1.383 -14.234 1.00 27.41 194 PHE A N 1
ATOM 1516 C CA . PHE A 1 194 ? -17.600 -1.603 -15.467 1.00 27.41 194 PHE A CA 1
ATOM 1517 C C . PHE A 1 194 ? -16.585 -2.729 -15.245 1.00 27.41 194 PHE A C 1
ATOM 1519 O O . PHE A 1 194 ? -15.609 -2.586 -14.509 1.00 27.41 194 PHE A O 1
ATOM 1526 N N . LYS A 1 195 ? -16.863 -3.881 -15.867 1.00 26.36 195 LYS A N 1
ATOM 1527 C CA . LYS A 1 195 ? -15.940 -5.010 -16.050 1.00 26.36 195 LYS A CA 1
ATOM 1528 C C . LYS A 1 195 ? -14.941 -4.631 -17.147 1.00 26.36 195 LYS A C 1
ATOM 1530 O O . LYS A 1 195 ? -15.359 -4.302 -18.250 1.00 26.36 195 LYS A O 1
ATOM 1535 N N . ILE A 1 196 ? -13.642 -4.722 -16.864 1.00 28.30 196 ILE A N 1
ATOM 1536 C CA . ILE A 1 196 ? -12.591 -4.654 -17.888 1.00 28.30 196 ILE A CA 1
ATOM 1537 C C . ILE A 1 196 ? -12.156 -6.087 -18.185 1.00 28.30 196 ILE A C 1
ATOM 1539 O O . ILE A 1 196 ? -11.675 -6.793 -17.299 1.00 28.30 196 ILE A O 1
ATOM 1543 N N . GLN A 1 197 ? -12.367 -6.511 -19.426 1.00 24.80 197 GLN A N 1
ATOM 1544 C CA . GLN A 1 197 ? -11.895 -7.778 -19.967 1.00 24.80 197 GLN A CA 1
ATOM 1545 C C . GLN A 1 197 ? -10.570 -7.496 -20.683 1.00 24.80 197 GLN A C 1
ATOM 1547 O O . GLN A 1 197 ? -10.523 -6.676 -21.597 1.00 24.80 197 GLN A O 1
ATOM 1552 N N . LEU A 1 198 ? -9.491 -8.106 -20.195 1.00 28.30 198 LEU A N 1
ATOM 1553 C CA . LEU A 1 198 ? -8.163 -8.050 -20.802 1.00 28.30 198 LEU A CA 1
ATOM 1554 C C . LEU A 1 198 ? -8.040 -9.224 -21.781 1.00 28.30 198 LEU A C 1
ATOM 1556 O O . LEU A 1 198 ? -8.302 -10.362 -21.384 1.00 28.30 198 LEU A O 1
ATOM 1560 N N . LEU A 1 199 ? -7.667 -8.927 -23.026 1.00 34.06 199 LEU A N 1
ATOM 1561 C CA . LEU A 1 199 ? -6.926 -9.860 -23.877 1.00 34.06 199 LEU A CA 1
ATOM 1562 C C . LEU A 1 199 ? -5.439 -9.732 -23.535 1.00 34.06 199 LEU A C 1
ATOM 1564 O O . LEU A 1 199 ? -4.999 -8.577 -23.320 1.00 34.06 199 LEU A O 1
#

Mean predicted aligned error: 14.52 Å

Secondary structure (DSSP, 8-state):
---EEEEEEEEETTEEEEEEEEEETTEEEEEEEETTS--EEEEEE-SSHHHHHHHHHHHHHHHHTTT-EE--TTSS------HHHHHHHHHGGG---------------TTS-EESSPPP--TTPPPPB-TTT-PBPEEEEEEEGGGS-GGGBTTB-SSEEEEEE-SSGGG-S-S-----GGGGSPPPP-----PPPP-

InterPro domains:
  IPR008893 WGR domain [PF05406] (5-74)
  IPR008893 WGR domain [PS51977] (1-83)
  IPR008893 WGR domain [SM00773] (4-75)
  IPR036930 WGR domain superfamily [SSF142921] (15-71)
  IPR049809 YehF/YfeS-like, WGR domain [cd07996] (5-69)
  IPR050458 Outer-membrane lipoprotein LolB [PTHR30634] (6-89)

Solvent-accessible surface area (backbone atoms only — not comparable to full-atom values): 12808 Å² total; per-residue (Å²): 116,80,74,46,72,51,44,30,37,32,81,52,104,91,41,59,33,35,41,33,44,33,40,51,55,30,34,35,38,38,37,38,35,46,44,76,53,96,49,51,76,48,79,45,78,47,98,39,44,69,58,28,50,55,50,51,52,50,55,50,54,58,40,43,77,71,66,34,40,84,54,65,96,73,80,60,74,59,78,88,77,54,74,65,55,57,52,50,62,71,46,52,87,74,66,70,94,75,87,78,89,81,91,72,96,70,81,93,52,68,72,51,62,40,76,46,78,82,78,68,66,62,90,93,56,75,82,62,52,37,94,85,78,64,48,74,41,45,65,49,34,34,40,26,44,80,75,49,61,73,95,47,57,86,78,52,72,83,54,76,52,71,45,68,52,66,82,72,76,64,76,75,58,77,98,64,82,76,73,66,85,68,82,78,61,85,84,77,93,72,94,75,90,82,87,86,84,83,132

Organism: NCBI:txid231146

Nearest PDB structures (foldseek):
  2ra8-assembly1_A  TM=7.824E-01  e=2.866E-06  Bacteroides fragilis YCH46
  7ns8-assembly1_A-2  TM=4.302E-01  e=1.079E+00  Sulfolobus acidocaldarius DSM 639
  4pg5-assembly1_A  TM=3.811E-01  e=6.440E+00  Staphylococcus aureus M1064

Foldseek 3Di:
DDKDKFKWFDDDVVDQKIWMWIQDFQKIKIFMDGQPDRGDIDIDGHPGSVVNVVVSVVVVVVVVVVVIDGDDRPPDDGDDDDPVNVVVVVCVVVDDDDDDDDDDDDPPDAQAKDAADDHRDPPPDDQDADPPPRHGWGWGIKHQQVPDDPVCPPVDDGGIDTDTHDDPVVVPDPPDPPPPPVVVDDDDDDDDDDDDDDD